Protein AF-0000000087715929 (afdb_homodimer)

Secondary structure (DSSP, 8-state):
-EEEEEEETTEEEEEEEE-TT-BHHHHHHHHHHT--SSSGGGGS--SSGGGEEEEETTEEPPTTSBGGGGTTTTT-PPTT-EEEEEEEE--TTHHHHHTTTTTTGGGTTTT------/-EEEEEEETTEEEEEEEE-TT-BHHHHHHHHHHT--SSSGGGGS--SSGGGEEEEETTEEPPTTSBGGGGTTTTT-PPTT-EEEEEEEE--TTHHHHHTTTTTTGGGG-S-------

Sequence (234 aa):
MIQLRLRHPNGDIGPFEVVESLTISQVKEVTFSQWPTEGPLSKENPTSASELRILCAGKFLENGKQLKDYRKEMGDPDAGAVVTMHVLVRPAAAGKAAAKDADDAAKQKSGCGCVICMIQLRLRHPNGDIGPFEVVESLTISQVKEVTFSQWPTEGPLSKENPTSASELRILCAGKFLENGKQLKDYRKEMGDPDAGAVVTMHVLVRPAAAGKAAAKDADDAAKQKSGCGCVIC

Organism: NCBI:txid307507

Solvent-accessible surface area (backbone atoms only — not comparable to full-atom values): 13774 Å² total; per-residue (Å²): 85,33,25,43,27,34,41,34,100,62,46,72,44,73,65,43,81,41,56,48,80,39,29,42,48,52,49,32,44,53,50,53,75,63,52,57,84,59,68,70,48,36,76,66,66,63,92,45,38,84,21,52,45,45,31,44,82,89,37,77,65,55,51,89,42,34,48,58,78,40,31,72,60,61,65,61,67,54,78,67,35,78,41,76,30,39,42,45,77,42,64,73,74,51,58,66,60,64,62,62,65,67,72,67,62,71,71,69,66,68,82,80,79,77,80,84,126,83,32,24,42,26,34,42,34,101,64,47,72,44,73,65,45,83,42,56,48,80,39,28,42,48,53,50,31,43,52,49,53,77,62,52,57,83,60,67,68,48,36,77,66,64,65,92,47,38,84,22,52,44,45,31,45,82,89,35,76,65,56,51,89,41,34,47,57,79,40,30,71,61,59,64,60,67,55,77,66,34,77,41,76,31,39,43,45,77,43,63,74,75,53,61,67,61,65,64,63,64,65,72,69,61,68,72,68,72,70,76,86,74,79,75,83,125

pLDDT: mean 82.59, std 25.03, range [26.14, 98.38]

Foldseek 3Di:
DEFEWEDEPFGIFDRDDDDQQDFPLVVLQVSLVRQDCDGPSVVVHAPHSVQKWKAFLRDTGDRGDTNNVCCVSQVVDDPHYYGYIYMDGHPPVVVVVPVVPPPPPPPPPPDPDPPDD/DEFEWEDEPFGIFDRDDDDQQDFPLVVLQVSLVRQDCDGPSVVVHAPDSVQKWKAFLRDTGDRGDTNNVCCVSQVVDDPHYYGYIYMDGHPPVVVVVPPVPPPPPPPPPPDPDPPDD

Radius of gyration: 25.19 Å; Cα contacts (8 Å, |Δi|>4): 339; chains: 2; bounding box: 46×109×64 Å

InterPro domains:
  IPR000626 Ubiquitin-like domain [PS50053] (2-70)
  IPR029071 Ubiquitin-like domain superfamily [SSF54236] (2-92)
  IPR039540 UBL3-like, ubiquitin domain [PF13881] (1-115)
  IPR040015 UBL3-like [PTHR13169] (2-116)

Structure (mmCIF, N/CA/C/O backbone):
data_AF-0000000087715929-model_v1
#
loop_
_entity.id
_entity.type
_entity.pdbx_description
1 polym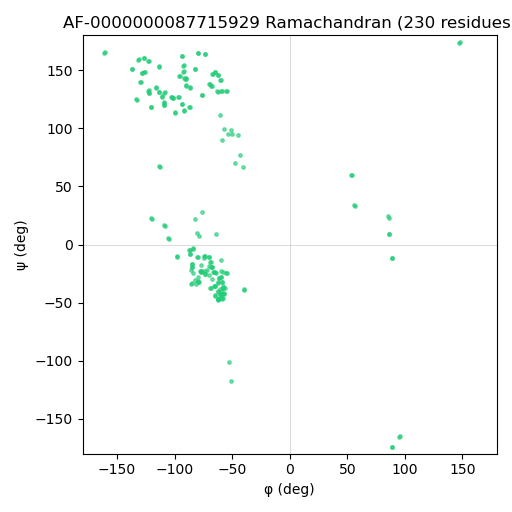er 'Ubiquitin-like domain-containing protein'
#
loop_
_atom_site.group_PDB
_atom_site.id
_atom_site.type_symbol
_atom_site.label_atom_id
_atom_site.label_alt_id
_atom_site.label_comp_id
_atom_site.label_asym_id
_atom_site.label_entity_id
_atom_site.label_seq_id
_atom_site.pdbx_PDB_ins_code
_atom_site.Cartn_x
_atom_site.Cartn_y
_atom_site.Cartn_z
_atom_site.occupancy
_atom_site.B_iso_or_equiv
_atom_site.auth_seq_id
_atom_site.auth_comp_id
_atom_site.auth_asym_id
_atom_site.auth_atom_id
_atom_site.pdbx_PDB_model_num
ATOM 1 N N . MET A 1 1 ? -7.18 -3.936 7.59 1 89.5 1 MET A N 1
ATOM 2 C CA . MET A 1 1 ? -5.879 -4.238 7 1 89.5 1 MET A CA 1
ATOM 3 C C . MET A 1 1 ? -5.559 -5.723 7.129 1 89.5 1 MET A C 1
ATOM 5 O O . MET A 1 1 ? -5.977 -6.375 8.086 1 89.5 1 MET A O 1
ATOM 9 N N . ILE A 1 2 ? -4.984 -6.344 6.148 1 94.5 2 ILE A N 1
ATOM 10 C CA . ILE A 1 2 ? -4.582 -7.742 6.195 1 94.5 2 ILE A CA 1
ATOM 11 C C . ILE A 1 2 ? -3.109 -7.871 5.816 1 94.5 2 ILE A C 1
ATOM 13 O O . ILE A 1 2 ? -2.492 -6.906 5.367 1 94.5 2 ILE A O 1
ATOM 17 N N . GLN A 1 3 ? -2.564 -9.023 6.227 1 96.06 3 GLN A N 1
ATOM 18 C CA . GLN A 1 3 ? -1.209 -9.367 5.805 1 96.06 3 GLN A CA 1
ATOM 19 C C . GLN A 1 3 ? -1.226 -10.289 4.594 1 96.06 3 GLN A C 1
ATOM 21 O O . GLN A 1 3 ? -1.921 -11.312 4.594 1 96.06 3 GLN A O 1
ATOM 26 N N . LEU A 1 4 ? -0.502 -9.867 3.594 1 97.38 4 LEU A N 1
ATOM 27 C CA . LEU A 1 4 ? -0.487 -10.641 2.357 1 97.38 4 LEU A CA 1
ATOM 28 C C . LEU A 1 4 ? 0.859 -11.336 2.166 1 97.38 4 LEU A C 1
ATOM 30 O O . LEU A 1 4 ? 1.904 -10.68 2.178 1 97.38 4 LEU A O 1
ATOM 34 N N . ARG A 1 5 ? 0.815 -12.633 2.092 1 98.19 5 ARG A N 1
ATOM 35 C CA . ARG A 1 5 ? 1.979 -13.438 1.745 1 98.19 5 ARG A CA 1
ATOM 36 C C . ARG A 1 5 ? 1.836 -14.031 0.349 1 98.19 5 ARG A C 1
ATOM 38 O O . ARG A 1 5 ? 0.783 -14.578 0.005 1 98.19 5 ARG A O 1
ATOM 45 N N . LEU A 1 6 ? 2.842 -13.891 -0.463 1 98.38 6 LEU A N 1
ATOM 46 C CA . LEU A 1 6 ? 2.814 -14.414 -1.823 1 98.38 6 LEU A CA 1
ATOM 47 C C . LEU A 1 6 ? 3.748 -15.617 -1.962 1 98.38 6 LEU A C 1
ATOM 49 O O . LEU A 1 6 ? 4.949 -15.508 -1.7 1 98.38 6 LEU A O 1
ATOM 53 N N . ARG A 1 7 ? 3.154 -16.688 -2.367 1 97.81 7 ARG A N 1
ATOM 54 C CA . ARG A 1 7 ? 3.914 -17.922 -2.557 1 97.81 7 ARG A CA 1
ATOM 55 C C . ARG A 1 7 ? 4.375 -18.062 -4.004 1 97.81 7 ARG A C 1
ATOM 57 O O . ARG A 1 7 ? 3.561 -18.016 -4.926 1 97.81 7 ARG A O 1
ATOM 64 N N . HIS A 1 8 ? 5.637 -18.156 -4.223 1 97.19 8 HIS A N 1
ATOM 65 C CA . HIS A 1 8 ? 6.305 -18.453 -5.484 1 97.19 8 HIS A CA 1
ATOM 66 C C . HIS A 1 8 ? 7.008 -19.797 -5.43 1 97.19 8 HIS A C 1
ATOM 68 O O . HIS A 1 8 ? 7.391 -20.266 -4.355 1 97.19 8 HIS A O 1
ATOM 74 N N . PRO A 1 9 ? 7.211 -20.5 -6.625 1 95.25 9 PRO A N 1
ATOM 75 C CA . PRO A 1 9 ? 7.879 -21.812 -6.621 1 95.25 9 PRO A CA 1
ATOM 76 C C . PRO A 1 9 ? 9.25 -21.766 -5.949 1 95.25 9 PRO A C 1
ATOM 78 O O . PRO A 1 9 ? 9.703 -22.766 -5.395 1 95.25 9 PRO A O 1
ATOM 81 N N . ASN A 1 10 ? 9.898 -20.594 -5.91 1 95.81 10 ASN A N 1
ATOM 82 C CA . ASN A 1 10 ? 11.258 -20.5 -5.391 1 95.81 10 ASN A CA 1
ATOM 83 C C . ASN A 1 10 ? 11.289 -19.859 -4 1 95.81 10 ASN A C 1
ATOM 85 O O . ASN A 1 10 ? 12.352 -19.484 -3.504 1 95.81 10 ASN A O 1
ATOM 89 N N . GLY A 1 11 ? 10.148 -19.578 -3.408 1 95.31 11 GLY A N 1
ATOM 90 C CA . GLY A 1 11 ? 10.102 -19 -2.07 1 95.31 11 GLY A CA 1
ATOM 91 C C . GLY A 1 11 ? 8.914 -18.078 -1.859 1 95.31 11 GLY A C 1
ATOM 92 O O . GLY A 1 11 ? 8.188 -17.766 -2.803 1 95.31 11 GLY A O 1
ATOM 93 N N . ASP A 1 12 ? 8.797 -17.656 -0.624 1 96.31 12 ASP A N 1
ATOM 94 C CA . ASP A 1 12 ? 7.699 -16.766 -0.257 1 96.31 12 ASP A CA 1
ATOM 95 C C . ASP A 1 12 ? 8.148 -15.305 -0.281 1 96.31 12 ASP A C 1
ATOM 97 O O . ASP A 1 12 ? 9.312 -15 0.006 1 96.31 12 ASP A O 1
ATOM 101 N N . ILE A 1 13 ? 7.254 -14.469 -0.66 1 96.19 13 ILE A N 1
ATOM 102 C CA . ILE A 1 13 ? 7.426 -13.016 -0.574 1 96.19 13 ILE A CA 1
ATOM 103 C C . ILE A 1 13 ? 6.48 -12.445 0.48 1 96.19 13 ILE A C 1
ATOM 105 O O . ILE A 1 13 ? 5.273 -12.695 0.441 1 96.19 13 ILE A O 1
ATOM 109 N N . GLY A 1 14 ? 7 -11.695 1.387 1 93.44 14 GLY A N 1
ATOM 110 C CA . GLY A 1 14 ? 6.176 -11.164 2.461 1 93.44 14 GLY A CA 1
ATOM 111 C C . GLY A 1 14 ? 6.215 -12.008 3.719 1 93.44 14 GLY A C 1
ATOM 112 O O . GLY A 1 14 ? 7.121 -12.828 3.896 1 93.44 14 GLY A O 1
ATOM 113 N N . PRO A 1 15 ? 5.281 -11.711 4.535 1 95.88 15 PRO A N 1
ATOM 114 C CA . PRO A 1 15 ? 4.02 -10.992 4.344 1 95.88 15 PRO A CA 1
ATOM 115 C C . PRO A 1 15 ? 4.195 -9.477 4.375 1 95.88 15 PRO A C 1
ATOM 117 O O . PRO A 1 15 ? 5.176 -8.969 4.93 1 95.88 15 PRO A O 1
ATOM 120 N N . PHE A 1 16 ? 3.387 -8.688 3.705 1 91.94 16 PHE A N 1
ATOM 121 C CA . PHE A 1 16 ? 3.324 -7.238 3.832 1 91.94 16 PHE A CA 1
ATOM 122 C C . PHE A 1 16 ? 1.902 -6.781 4.133 1 91.94 16 PHE A C 1
ATOM 124 O O . PHE A 1 16 ? 0.938 -7.465 3.783 1 91.94 16 PHE A O 1
ATOM 131 N N . GLU A 1 17 ? 1.812 -5.707 4.871 1 91.19 17 GLU A N 1
ATOM 132 C CA . GLU A 1 17 ? 0.53 -5.141 5.281 1 91.19 17 GLU A CA 1
ATOM 133 C C . GLU A 1 17 ? -0.136 -4.391 4.129 1 91.19 17 GLU A C 1
ATOM 135 O O . GLU A 1 17 ? 0.496 -3.561 3.477 1 91.19 17 GLU A O 1
ATOM 140 N N . VAL A 1 18 ? -1.4 -4.762 3.916 1 94.31 18 VAL A 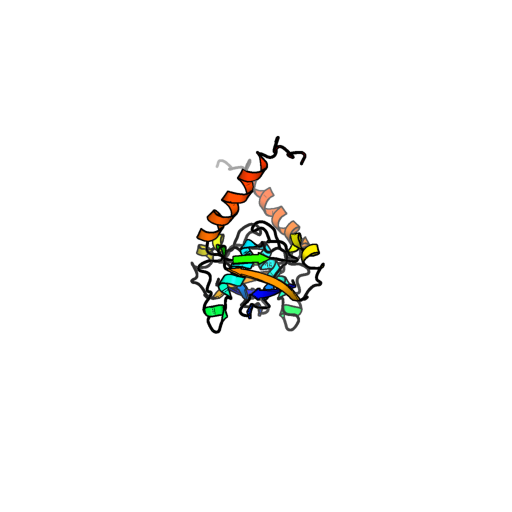N 1
ATOM 141 C CA . VAL A 1 18 ? -2.127 -4.109 2.832 1 94.31 18 VAL A CA 1
ATOM 142 C C . VAL A 1 18 ? -3.541 -3.762 3.293 1 94.31 18 VAL A C 1
ATOM 144 O O . VAL A 1 18 ? -4.07 -4.387 4.215 1 94.31 18 VAL A O 1
ATOM 147 N N . VAL A 1 19 ? -4.043 -2.68 2.68 1 94.5 19 VAL A N 1
ATOM 148 C CA . VAL A 1 19 ? -5.441 -2.342 2.902 1 94.5 19 VAL A CA 1
ATOM 149 C C . VAL A 1 19 ? -6.309 -2.988 1.823 1 94.5 19 VAL A C 1
ATOM 151 O O . VAL A 1 19 ? -5.871 -3.152 0.683 1 94.5 19 VAL A O 1
ATOM 154 N N . GLU A 1 20 ? -7.516 -3.338 2.119 1 96.06 20 GLU A N 1
ATOM 155 C CA . GLU A 1 20 ? -8.367 -4.133 1.241 1 96.06 20 GLU A CA 1
ATOM 156 C C . GLU A 1 20 ? -8.883 -3.301 0.068 1 96.06 20 GLU A C 1
ATOM 158 O O . GLU A 1 20 ? -9.414 -3.846 -0.898 1 96.06 20 GLU A O 1
ATOM 163 N N . SER A 1 21 ? -8.664 -1.951 0.128 1 96.5 21 SER A N 1
ATOM 164 C CA . SER A 1 21 ? -9.086 -1.085 -0.968 1 96.5 21 SER A CA 1
ATOM 165 C C . SER A 1 21 ? -8.047 -1.054 -2.082 1 96.5 21 SER A C 1
ATOM 167 O O . SER A 1 21 ? -8.289 -0.475 -3.145 1 96.5 21 SER A O 1
ATOM 169 N N . LEU A 1 22 ? -6.926 -1.721 -1.916 1 96.94 22 LEU A N 1
ATOM 170 C CA . LEU A 1 22 ? -5.922 -1.78 -2.973 1 96.94 22 LEU A CA 1
ATOM 171 C C . LEU A 1 22 ? -6.43 -2.6 -4.156 1 96.94 22 LEU A C 1
ATOM 173 O O . LEU A 1 22 ? -7.051 -3.646 -3.971 1 96.94 22 LEU A O 1
ATOM 177 N N . THR A 1 23 ? -6.184 -2.082 -5.316 1 97.31 23 THR A N 1
ATOM 178 C CA . THR A 1 23 ? -6.422 -2.895 -6.504 1 97.31 23 THR A CA 1
ATOM 179 C C . THR A 1 23 ? -5.348 -3.967 -6.652 1 97.31 23 THR A C 1
ATOM 181 O O . THR A 1 23 ? -4.285 -3.875 -6.031 1 97.31 23 THR A O 1
ATOM 184 N N . ILE A 1 24 ? -5.629 -4.949 -7.488 1 98.12 24 ILE A N 1
ATOM 185 C CA . ILE A 1 24 ? -4.66 -6.004 -7.77 1 98.12 24 ILE A CA 1
ATOM 186 C C . ILE A 1 24 ? -3.445 -5.41 -8.477 1 98.12 24 ILE A C 1
ATOM 188 O O . ILE A 1 24 ? -2.311 -5.836 -8.242 1 98.12 24 ILE A O 1
ATOM 192 N N . SER A 1 25 ? -3.693 -4.43 -9.32 1 97.69 25 SER A N 1
ATOM 193 C CA . SER A 1 25 ? -2.582 -3.738 -9.969 1 97.69 25 SER A CA 1
ATOM 194 C C . SER A 1 25 ? -1.652 -3.104 -8.938 1 97.69 25 SER A C 1
ATOM 196 O O . SER A 1 25 ? -0.429 -3.18 -9.07 1 97.69 25 SER A O 1
ATOM 198 N N . GLN A 1 26 ? -2.215 -2.504 -7.941 1 96.88 26 GLN A N 1
ATOM 199 C CA . GLN A 1 26 ? -1.418 -1.882 -6.891 1 96.88 26 GLN A CA 1
ATOM 200 C C . GLN A 1 26 ? -0.699 -2.934 -6.051 1 96.88 26 GLN A C 1
ATOM 202 O O . GLN A 1 26 ? 0.443 -2.729 -5.633 1 96.88 26 GLN A O 1
ATOM 207 N N . VAL A 1 27 ? -1.332 -4.055 -5.793 1 97.56 27 VAL A N 1
ATOM 208 C CA . VAL A 1 27 ? -0.698 -5.156 -5.082 1 97.56 27 VAL A CA 1
ATOM 209 C C . VAL A 1 27 ? 0.524 -5.641 -5.859 1 97.56 27 VAL A C 1
ATOM 211 O O . VAL A 1 27 ? 1.581 -5.887 -5.273 1 97.56 27 VAL A O 1
ATOM 214 N N . LYS A 1 28 ? 0.38 -5.754 -7.168 1 97.62 28 LYS A N 1
ATOM 215 C CA . LYS A 1 28 ? 1.498 -6.145 -8.023 1 97.62 28 LYS A CA 1
ATOM 216 C C . LYS A 1 28 ? 2.652 -5.156 -7.902 1 97.62 28 LYS A C 1
ATOM 218 O O . LYS A 1 28 ? 3.818 -5.555 -7.883 1 97.62 28 LYS A O 1
ATOM 223 N N . GLU A 1 29 ? 2.322 -3.871 -7.82 1 96.62 29 GLU A N 1
ATOM 224 C CA . GLU A 1 29 ? 3.352 -2.846 -7.691 1 96.62 29 GLU A CA 1
ATOM 225 C C . GLU A 1 29 ? 4.105 -2.986 -6.371 1 96.62 29 GLU A C 1
ATOM 227 O O . GLU A 1 29 ? 5.336 -2.9 -6.344 1 96.62 29 GLU A O 1
ATOM 232 N N . VAL A 1 30 ? 3.348 -3.219 -5.293 1 95.12 30 VAL A N 1
ATOM 233 C CA . VAL A 1 30 ? 3.963 -3.414 -3.986 1 95.12 30 VAL A CA 1
ATOM 234 C C . VAL A 1 30 ? 4.855 -4.652 -4.012 1 95.12 30 VAL A C 1
ATOM 236 O O . VAL A 1 30 ? 5.996 -4.613 -3.547 1 95.12 30 VAL A O 1
ATOM 239 N N . THR A 1 31 ? 4.363 -5.688 -4.535 1 96.94 31 THR A N 1
ATOM 240 C CA . THR A 1 31 ? 5.098 -6.945 -4.629 1 96.94 31 THR A CA 1
ATOM 241 C C . THR A 1 31 ? 6.391 -6.754 -5.414 1 96.94 31 THR A C 1
ATOM 243 O O . THR A 1 31 ? 7.457 -7.199 -4.98 1 96.94 31 THR A O 1
ATOM 246 N N . PHE A 1 32 ? 6.23 -6.07 -6.559 1 96 32 PHE A N 1
ATOM 247 C CA . PHE A 1 32 ? 7.383 -5.816 -7.41 1 96 32 PHE A CA 1
ATOM 248 C C . PHE A 1 32 ? 8.445 -5.016 -6.664 1 96 32 PHE A C 1
ATOM 250 O O . PHE A 1 32 ? 9.633 -5.32 -6.746 1 96 32 PHE A O 1
ATOM 257 N N . SER A 1 33 ? 8.016 -3.986 -5.988 1 93.12 33 SER A N 1
ATOM 258 C CA . SER A 1 33 ? 8.93 -3.104 -5.281 1 93.12 33 SER A CA 1
ATOM 259 C C . SER A 1 33 ? 9.625 -3.83 -4.133 1 93.12 33 SER A C 1
ATOM 261 O O . SER A 1 33 ? 10.711 -3.434 -3.705 1 93.12 33 SER A O 1
ATOM 263 N N . GLN A 1 34 ? 8.992 -4.934 -3.615 1 92.25 34 GLN A N 1
ATOM 264 C CA . GLN A 1 34 ? 9.523 -5.641 -2.459 1 92.25 34 GLN A CA 1
ATOM 265 C C . GLN A 1 34 ? 10.094 -6.996 -2.859 1 92.25 34 GLN A C 1
ATOM 267 O O . GLN A 1 34 ? 10.32 -7.859 -2.006 1 92.25 34 GLN A O 1
ATOM 272 N N . TRP A 1 35 ? 10.32 -7.18 -4.105 1 95.19 35 TRP A N 1
ATOM 273 C CA . TRP A 1 35 ? 10.906 -8.422 -4.602 1 95.19 35 TRP A CA 1
ATOM 274 C C . TRP A 1 35 ? 12.305 -8.633 -4.043 1 95.19 35 TRP A C 1
ATOM 276 O O . TRP A 1 35 ? 13.133 -7.711 -4.059 1 95.19 35 TRP A O 1
ATOM 286 N N . PRO A 1 36 ? 12.594 -9.805 -3.529 1 94.25 36 PRO A N 1
ATOM 287 C CA . PRO A 1 36 ? 13.906 -10.031 -2.916 1 94.25 36 PRO A CA 1
ATOM 288 C C . PRO A 1 36 ? 15.055 -9.82 -3.895 1 94.25 36 PRO A C 1
ATOM 290 O O . PRO A 1 36 ? 14.953 -10.188 -5.066 1 94.25 36 PRO A O 1
ATOM 293 N N . THR A 1 37 ? 16.125 -9.258 -3.461 1 92.62 37 THR A N 1
ATOM 294 C CA . THR A 1 37 ? 17.281 -8.953 -4.293 1 92.62 37 THR A CA 1
ATOM 295 C C . THR A 1 37 ? 18.344 -10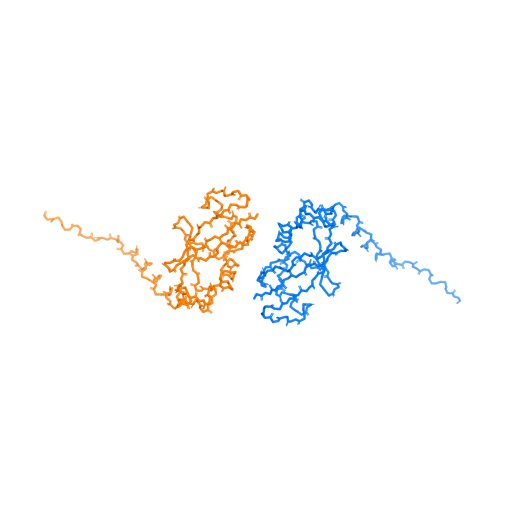.031 -4.145 1 92.62 37 THR A C 1
ATOM 297 O O . THR A 1 37 ? 19.344 -10.039 -4.875 1 92.62 37 THR A O 1
ATOM 300 N N . GLU A 1 38 ? 18.125 -10.891 -3.191 1 93.44 38 GLU A N 1
ATOM 301 C CA . GLU A 1 38 ? 19.047 -11.992 -2.947 1 93.44 38 GLU A CA 1
ATOM 302 C C . GLU A 1 38 ? 18.297 -13.32 -2.812 1 93.44 38 GLU A C 1
ATOM 304 O O . GLU A 1 38 ? 17.078 -13.336 -2.629 1 93.44 38 GLU A O 1
ATOM 309 N N . GLY A 1 39 ? 19.031 -14.406 -3.021 1 92.75 39 GLY A N 1
ATOM 310 C CA . GLY A 1 39 ? 18.422 -15.719 -2.859 1 92.75 39 GLY A CA 1
ATOM 311 C C . GLY A 1 39 ? 17.781 -16.234 -4.129 1 92.75 39 GLY A C 1
ATOM 312 O O . GLY A 1 39 ? 18 -15.695 -5.211 1 92.75 39 GLY A O 1
ATOM 313 N N . PRO A 1 40 ? 17.094 -17.375 -4.047 1 93.31 40 PRO A N 1
ATOM 314 C CA . PRO A 1 40 ? 16.531 -18.047 -5.219 1 93.31 40 PRO A CA 1
ATOM 315 C C . PRO A 1 40 ? 15.555 -17.172 -5.992 1 93.31 40 PRO A C 1
ATOM 317 O O . PRO A 1 40 ? 15.5 -17.234 -7.223 1 93.31 40 PRO A O 1
ATOM 320 N N . LEU A 1 41 ? 14.844 -16.312 -5.336 1 94 41 LEU A N 1
ATOM 321 C CA . LEU A 1 41 ? 13.844 -15.469 -5.98 1 94 41 LEU A CA 1
ATOM 322 C C . LEU A 1 41 ? 14.516 -14.367 -6.789 1 94 41 LEU A C 1
ATOM 324 O O . LEU A 1 41 ? 13.938 -13.859 -7.758 1 94 41 LEU A O 1
ATOM 328 N N . SER A 1 42 ? 15.719 -14.016 -6.398 1 92.88 42 SER A N 1
ATOM 329 C CA . SER A 1 42 ? 16.453 -12.938 -7.055 1 92.88 42 SER A CA 1
ATOM 330 C C . SER A 1 42 ? 16.859 -13.328 -8.469 1 92.88 42 SER A C 1
ATOM 332 O O . SER A 1 42 ? 17.219 -12.469 -9.281 1 92.88 42 SER A O 1
ATOM 334 N N . LYS A 1 43 ? 16.797 -14.594 -8.797 1 90.69 43 LYS A N 1
ATOM 335 C CA . LYS A 1 43 ? 17.172 -15.078 -10.117 1 90.69 43 LYS A CA 1
ATOM 336 C C . LYS A 1 43 ? 16.016 -14.977 -11.102 1 90.69 43 LYS A C 1
ATOM 338 O O . LYS A 1 43 ? 16.203 -15.055 -12.312 1 90.69 43 LYS A O 1
ATOM 343 N N . GLU A 1 44 ? 14.828 -14.875 -10.555 1 91.25 44 GLU A N 1
ATOM 344 C CA . GLU A 1 44 ? 13.617 -14.727 -11.352 1 91.25 44 GLU A CA 1
ATOM 345 C C . GLU A 1 44 ? 12.992 -13.352 -11.156 1 91.25 44 GLU A C 1
ATOM 347 O O . GLU A 1 44 ? 11.828 -13.25 -10.742 1 91.25 44 GLU A O 1
ATOM 352 N N . ASN A 1 45 ? 13.68 -12.383 -11.609 1 91.75 45 ASN A N 1
ATOM 353 C CA . ASN A 1 45 ? 13.234 -11.016 -11.375 1 91.75 45 ASN A CA 1
ATOM 354 C C . ASN A 1 45 ? 12.266 -10.547 -12.461 1 91.75 45 ASN A C 1
ATOM 356 O O . ASN A 1 45 ? 12.617 -10.5 -13.641 1 91.75 45 ASN A O 1
ATOM 360 N N . PRO A 1 46 ? 11.078 -10.234 -12.039 1 95.12 46 PRO A N 1
ATOM 361 C CA . PRO A 1 46 ? 10.227 -9.57 -13.023 1 95.12 46 PRO A CA 1
ATOM 362 C C . PRO A 1 46 ? 10.789 -8.234 -13.484 1 95.12 46 PRO A C 1
ATOM 364 O O . PRO A 1 46 ? 11.492 -7.555 -12.727 1 95.12 46 PRO A O 1
ATOM 367 N N . THR A 1 47 ? 10.578 -7.895 -14.719 1 93.56 47 THR A N 1
ATOM 368 C CA . THR A 1 47 ? 11.07 -6.625 -15.25 1 93.56 47 THR A CA 1
ATOM 369 C C . THR A 1 47 ? 10.086 -5.5 -14.945 1 93.56 47 THR A C 1
ATOM 371 O O . THR A 1 47 ? 10.43 -4.32 -15.047 1 93.56 47 THR A O 1
ATOM 374 N N . SER A 1 48 ? 8.883 -5.855 -14.602 1 95.25 48 SER A N 1
ATOM 375 C CA . SER A 1 48 ? 7.844 -4.906 -14.227 1 95.25 48 SER A CA 1
ATOM 376 C C . SER A 1 48 ? 6.727 -5.59 -13.445 1 95.25 48 SER A C 1
ATOM 378 O O . SER A 1 48 ? 6.613 -6.816 -13.461 1 95.25 48 SER A O 1
ATOM 380 N N . ALA A 1 49 ? 5.914 -4.824 -12.812 1 96.12 49 ALA A N 1
ATOM 381 C CA . ALA A 1 49 ? 4.77 -5.344 -12.07 1 96.12 49 ALA A CA 1
ATOM 382 C C . ALA A 1 49 ? 3.803 -6.082 -12.992 1 96.12 49 ALA A C 1
ATOM 384 O O . ALA A 1 49 ? 3.086 -6.984 -12.555 1 96.12 49 ALA A O 1
ATOM 385 N N . SER A 1 50 ? 3.764 -5.66 -14.281 1 95.44 50 SER A N 1
ATOM 386 C CA . SER A 1 50 ? 2.812 -6.227 -15.227 1 95.44 50 SER A CA 1
ATOM 387 C C . SER A 1 50 ? 3.125 -7.688 -15.523 1 95.44 50 SER A C 1
ATOM 389 O O . SER A 1 50 ? 2.27 -8.422 -16.016 1 95.44 50 SER A O 1
ATOM 391 N N . GLU A 1 51 ? 4.34 -8.102 -15.25 1 96.81 51 GLU A N 1
ATOM 392 C CA . GLU A 1 51 ? 4.738 -9.484 -15.5 1 96.81 51 GLU A CA 1
ATOM 393 C C . GLU A 1 51 ? 4.25 -10.406 -14.383 1 96.81 51 GLU A C 1
ATOM 395 O O . GLU A 1 51 ? 4.297 -11.633 -14.523 1 96.81 51 GLU A O 1
ATOM 400 N N . LEU A 1 52 ? 3.773 -9.844 -13.312 1 97.5 52 LEU A N 1
ATOM 401 C CA . LEU A 1 52 ? 3.307 -10.633 -12.172 1 97.5 52 LEU A CA 1
ATOM 402 C C . LEU A 1 52 ? 1.849 -11.039 -12.359 1 97.5 52 LEU A C 1
ATOM 404 O O . LEU A 1 52 ? 1.026 -10.242 -12.805 1 97.5 52 LEU A O 1
ATOM 408 N N . ARG A 1 53 ? 1.583 -12.328 -12.055 1 97.75 53 ARG A N 1
ATOM 409 C CA . ARG A 1 53 ? 0.224 -12.859 -11.992 1 97.75 53 ARG A CA 1
ATOM 410 C C . ARG A 1 53 ? -0.064 -13.461 -10.617 1 97.75 53 ARG A C 1
ATOM 412 O O . ARG A 1 53 ? 0.742 -14.234 -10.094 1 97.75 53 ARG A O 1
ATOM 419 N N . ILE A 1 54 ? -1.18 -13.023 -10.109 1 98.19 54 ILE A N 1
ATOM 420 C CA . ILE A 1 54 ? -1.511 -13.477 -8.766 1 98.19 54 ILE A CA 1
ATOM 421 C C . ILE A 1 54 ? -2.754 -14.359 -8.805 1 98.19 54 ILE A C 1
ATOM 423 O O . ILE A 1 54 ? -3.75 -14.016 -9.445 1 98.19 54 ILE A O 1
ATOM 427 N N . LEU A 1 55 ? -2.637 -15.445 -8.172 1 98.31 55 LEU A N 1
ATOM 428 C CA . LEU A 1 55 ? -3.734 -16.406 -8.078 1 98.31 55 LEU A CA 1
ATOM 429 C C . LEU A 1 55 ? -4.203 -16.562 -6.633 1 98.31 55 LEU A C 1
ATOM 431 O O . LEU A 1 55 ? -3.381 -16.625 -5.715 1 98.31 55 LEU A O 1
ATOM 435 N N . CYS A 1 56 ? -5.457 -16.578 -6.426 1 98.12 56 CYS A N 1
ATOM 436 C CA . CYS A 1 56 ? -6.07 -16.859 -5.133 1 98.12 56 CYS A CA 1
ATOM 437 C C . CYS A 1 56 ? -7.211 -17.859 -5.277 1 98.12 56 CYS A C 1
ATOM 439 O O . CYS A 1 56 ? -8.117 -17.656 -6.094 1 98.12 56 CYS A O 1
ATOM 441 N N . ALA A 1 57 ? -7.125 -18.938 -4.523 1 97.31 57 ALA A N 1
ATOM 442 C CA . ALA A 1 57 ? -8.141 -19.984 -4.551 1 97.31 57 ALA A CA 1
ATOM 443 C C . ALA A 1 57 ? -8.344 -20.516 -5.969 1 97.31 57 ALA A C 1
ATOM 445 O O . ALA A 1 57 ? -9.469 -20.75 -6.398 1 97.31 57 ALA A O 1
ATOM 446 N N . GLY A 1 58 ? -7.258 -20.531 -6.668 1 96.44 58 GLY A N 1
ATOM 447 C CA . GLY A 1 58 ? -7.27 -21.156 -7.977 1 96.44 58 GLY A CA 1
ATOM 448 C C . GLY A 1 58 ? -7.723 -20.219 -9.086 1 96.44 58 GLY A C 1
ATOM 449 O O . GLY A 1 58 ? -7.953 -20.656 -10.211 1 96.44 58 GLY A O 1
ATOM 450 N N . LYS A 1 59 ? -7.871 -18.953 -8.805 1 96.94 59 LYS A N 1
ATOM 451 C CA . LYS A 1 59 ? -8.336 -17.953 -9.758 1 96.94 59 LYS A CA 1
ATOM 452 C C . LYS A 1 59 ? -7.312 -16.828 -9.922 1 96.94 59 LYS A C 1
ATOM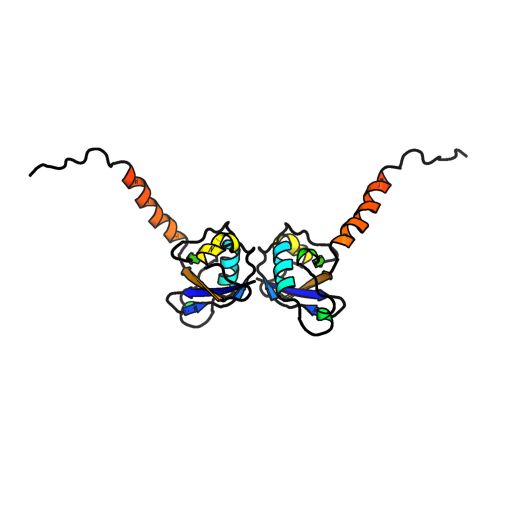 454 O O . LYS A 1 59 ? -6.805 -16.297 -8.93 1 96.94 59 LYS A O 1
ATOM 459 N N . PHE A 1 60 ? -7.043 -16.5 -11.219 1 97.69 60 PHE A N 1
ATOM 460 C CA . PHE A 1 60 ? -6.219 -15.328 -11.445 1 97.69 60 PHE A CA 1
ATOM 461 C C . PHE A 1 60 ? -6.984 -14.055 -11.086 1 97.69 60 PHE A C 1
ATOM 463 O O . PHE A 1 60 ? -8.148 -13.906 -11.453 1 97.69 60 PHE A O 1
ATOM 470 N N . LEU A 1 61 ? -6.297 -13.195 -10.461 1 98.25 61 LEU A N 1
ATOM 471 C CA . LEU A 1 61 ? -6.938 -11.953 -10.023 1 98.25 61 LEU A CA 1
ATOM 472 C C . LEU A 1 61 ? -6.824 -10.875 -11.094 1 98.25 61 LEU A C 1
ATOM 474 O O . LEU A 1 61 ? -5.824 -10.812 -11.812 1 98.25 61 LEU A O 1
ATOM 478 N N . GLU A 1 62 ? -7.887 -10.062 -11.234 1 98.06 62 GLU A N 1
ATOM 479 C CA . GLU A 1 62 ? -7.965 -9.031 -12.266 1 98.06 62 GLU A CA 1
ATOM 480 C C . GLU A 1 62 ? -7.398 -7.707 -11.773 1 98.06 62 GLU A C 1
ATOM 482 O O . GLU A 1 62 ? -7.762 -7.234 -10.695 1 98.06 62 GLU A O 1
ATOM 487 N N . ASN A 1 63 ? -6.648 -7.062 -12.57 1 97.38 63 ASN A N 1
ATOM 488 C CA . ASN A 1 63 ? -5.91 -5.855 -12.219 1 97.38 63 ASN A CA 1
ATOM 489 C C . ASN A 1 63 ? -6.836 -4.766 -11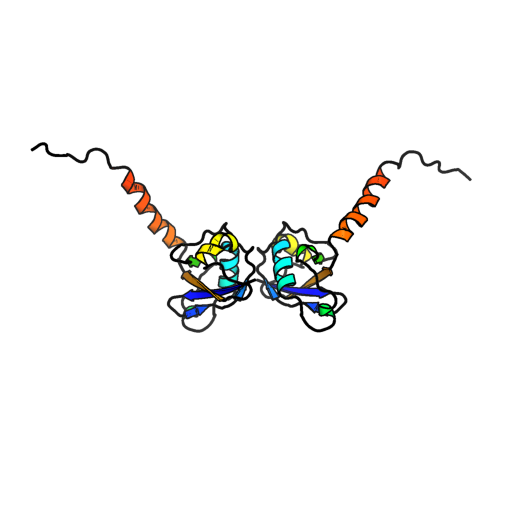.688 1 97.38 63 ASN A C 1
ATOM 491 O O . ASN A 1 63 ? -6.477 -4.039 -10.758 1 97.38 63 ASN A O 1
ATOM 495 N N . GLY A 1 64 ? -8 -4.633 -12.211 1 97.19 64 GLY A N 1
ATOM 496 C CA . GLY A 1 64 ? -8.883 -3.514 -11.93 1 97.19 64 GLY A CA 1
ATOM 497 C C . GLY A 1 64 ? -9.742 -3.727 -10.695 1 97.19 64 GLY A C 1
ATOM 498 O O . GLY A 1 64 ? -10.414 -2.805 -10.234 1 97.19 64 GLY A O 1
ATOM 499 N N . LYS A 1 65 ? -9.711 -4.91 -10.141 1 98.12 65 LYS A N 1
ATOM 500 C CA . LYS A 1 65 ? -10.5 -5.23 -8.953 1 98.12 65 LYS A CA 1
ATOM 501 C C . LYS A 1 65 ? -9.695 -5 -7.676 1 98.12 65 LYS A C 1
ATOM 503 O O . LYS A 1 65 ? -8.461 -5.008 -7.707 1 98.12 65 LYS A O 1
ATOM 508 N N . GLN A 1 66 ? -10.383 -4.73 -6.629 1 98.19 66 GLN A N 1
ATOM 509 C CA . GLN A 1 66 ? -9.742 -4.516 -5.332 1 98.19 66 GLN A CA 1
ATOM 510 C C . GLN A 1 66 ? -9.688 -5.809 -4.523 1 98.19 66 GLN A C 1
ATOM 512 O O . GLN A 1 66 ? -10.414 -6.762 -4.812 1 98.19 66 GLN A O 1
ATOM 517 N N . LEU A 1 67 ? -8.836 -5.848 -3.518 1 97.62 67 LEU A N 1
ATOM 518 C CA . LEU A 1 67 ? -8.703 -7.012 -2.648 1 97.62 67 LEU A CA 1
ATOM 519 C C . LEU A 1 67 ? -10.031 -7.359 -1.989 1 97.62 67 LEU A C 1
ATOM 521 O O . LEU A 1 67 ? -10.359 -8.531 -1.823 1 97.62 67 LEU A O 1
ATOM 525 N N . LYS A 1 68 ? -10.773 -6.297 -1.636 1 97.31 68 LYS A N 1
ATOM 526 C CA . LYS A 1 68 ? -12.047 -6.535 -0.96 1 97.31 68 LYS A CA 1
ATOM 527 C C . LYS A 1 68 ? -13.023 -7.27 -1.872 1 97.31 68 LYS A C 1
ATOM 529 O O . LYS A 1 68 ? -13.961 -7.914 -1.396 1 97.31 68 LYS A O 1
ATOM 534 N N . ASP A 1 69 ? -12.859 -7.164 -3.209 1 98.06 69 ASP A N 1
ATOM 535 C CA . ASP A 1 69 ? -13.711 -7.855 -4.168 1 98.06 69 ASP A CA 1
ATOM 536 C C . ASP A 1 69 ? -13.453 -9.359 -4.152 1 98.06 69 ASP A C 1
ATOM 538 O O . ASP A 1 69 ? -14.234 -10.133 -4.703 1 98.06 69 ASP A O 1
ATOM 542 N N . TYR A 1 70 ? -12.398 -9.789 -3.471 1 98 70 TYR A N 1
ATOM 543 C CA . TYR A 1 70 ? -12.008 -11.195 -3.445 1 98 70 TYR A CA 1
ATOM 544 C C . TYR A 1 70 ? -12.023 -11.734 -2.023 1 98 70 TYR A C 1
ATOM 546 O O . TYR A 1 70 ? -11.281 -12.664 -1.698 1 98 70 TYR A O 1
ATOM 554 N N . ARG A 1 71 ? -12.773 -11.109 -1.122 1 97.25 71 ARG A N 1
ATOM 555 C CA . ARG A 1 71 ? -12.805 -11.5 0.285 1 97.25 71 ARG A CA 1
ATOM 556 C C . ARG A 1 71 ? -13.211 -12.961 0.441 1 97.25 71 ARG A C 1
ATOM 558 O O . ARG A 1 71 ? -12.656 -13.68 1.276 1 97.25 71 ARG A O 1
ATOM 565 N N . LYS A 1 72 ? -14.203 -13.375 -0.332 1 97.25 72 LYS A N 1
ATOM 566 C CA . LYS A 1 72 ? -14.648 -14.766 -0.264 1 97.25 72 LYS A CA 1
ATOM 567 C C . LYS A 1 72 ? -13.531 -15.719 -0.675 1 97.25 72 LYS A C 1
ATOM 569 O O . LYS A 1 72 ? -13.273 -16.719 0.008 1 97.25 72 LYS A O 1
ATOM 574 N N . GLU A 1 73 ? -12.867 -15.391 -1.822 1 97.5 73 GLU A N 1
ATOM 575 C CA . GLU A 1 73 ? -11.75 -16.203 -2.291 1 97.5 73 GLU A CA 1
ATOM 576 C C . GLU A 1 73 ? -10.633 -16.25 -1.252 1 97.5 73 GLU A C 1
ATOM 578 O O . GLU A 1 73 ? -9.93 -17.266 -1.139 1 97.5 73 GLU A O 1
ATOM 583 N N . MET A 1 74 ? -10.547 -15.219 -0.463 1 97.38 74 MET A N 1
ATOM 584 C CA . MET A 1 74 ? -9.508 -15.125 0.553 1 97.38 74 MET A CA 1
ATOM 585 C C . MET A 1 74 ? -9.945 -15.805 1.847 1 97.38 74 MET A C 1
ATOM 587 O O . MET A 1 74 ? -9.172 -15.875 2.807 1 97.38 74 MET A O 1
ATOM 591 N N . GLY A 1 75 ? -11.172 -16.297 1.97 1 97 75 GLY A N 1
ATOM 592 C CA . GLY A 1 75 ? -11.688 -16.984 3.146 1 97 75 GLY A CA 1
ATOM 593 C C . GLY A 1 75 ? -12.234 -16.031 4.195 1 97 75 GLY A C 1
ATOM 594 O O . GLY A 1 75 ? -12.156 -16.312 5.395 1 97 75 GLY A O 1
ATOM 595 N N . ASP A 1 76 ? -12.641 -14.82 3.76 1 97.31 76 ASP A N 1
ATOM 596 C CA . ASP A 1 76 ? -13.211 -13.805 4.633 1 97.31 76 ASP A CA 1
ATOM 597 C C . ASP A 1 76 ? -12.297 -13.516 5.82 1 97.31 76 ASP A C 1
ATOM 599 O O . ASP A 1 76 ? -12.703 -13.656 6.977 1 97.31 76 ASP A O 1
ATOM 603 N N . PRO A 1 77 ? -11.109 -13.078 5.512 1 96.69 77 PRO A N 1
ATOM 604 C CA . PRO A 1 77 ? -10.117 -12.898 6.57 1 96.69 77 PRO A CA 1
ATOM 605 C C . PRO A 1 77 ? -10.477 -11.773 7.543 1 96.69 77 PRO A C 1
ATOM 607 O O . PRO A 1 77 ? -11.039 -10.758 7.129 1 96.69 77 PRO A O 1
ATOM 610 N N . ASP A 1 78 ? -10.094 -11.969 8.812 1 95 78 ASP A N 1
ATOM 611 C CA . ASP A 1 78 ? -10.195 -10.914 9.82 1 95 78 ASP A CA 1
ATOM 612 C C . ASP A 1 78 ? -9.039 -9.93 9.703 1 95 78 ASP A C 1
ATOM 614 O O . ASP A 1 78 ? -8.062 -10.188 9 1 95 78 ASP A O 1
ATOM 618 N N . ALA A 1 79 ? -9.281 -8.781 10.391 1 90.5 79 ALA A N 1
ATOM 619 C CA . ALA A 1 79 ? -8.18 -7.82 10.469 1 90.5 79 ALA A CA 1
ATOM 620 C C . ALA A 1 79 ? -6.926 -8.469 11.039 1 90.5 79 ALA A C 1
ATOM 622 O O . ALA A 1 79 ? -6.992 -9.234 12.008 1 90.5 79 ALA A O 1
ATOM 623 N N . GLY A 1 80 ? -5.867 -8.188 10.305 1 92.94 80 GLY A N 1
ATOM 624 C CA . GLY A 1 80 ? -4.598 -8.695 10.805 1 92.94 80 GLY A CA 1
ATOM 625 C C . GLY A 1 80 ? -4.277 -10.094 10.32 1 92.94 80 GLY A C 1
ATOM 626 O O . GLY A 1 80 ? -3.156 -10.578 10.492 1 92.94 80 GLY A O 1
ATOM 627 N N . ALA A 1 81 ? -5.203 -10.805 9.727 1 96.44 81 ALA A N 1
ATOM 628 C CA . ALA A 1 81 ? -4.984 -12.172 9.266 1 96.44 81 ALA A CA 1
ATOM 629 C C . ALA A 1 81 ? -3.943 -12.211 8.148 1 96.44 81 ALA A C 1
ATOM 631 O O . ALA A 1 81 ? -3.799 -11.25 7.391 1 96.44 81 ALA A O 1
ATOM 632 N N . VAL A 1 82 ? -3.188 -13.32 8.078 1 97.31 82 VAL A N 1
ATOM 633 C CA . VAL A 1 82 ? -2.252 -13.555 6.984 1 97.31 82 VAL A CA 1
ATOM 634 C C . VAL A 1 82 ? -2.945 -14.344 5.875 1 97.31 82 VAL A C 1
ATOM 636 O O . VAL A 1 82 ? -3.465 -15.438 6.109 1 97.31 82 VAL A O 1
ATOM 639 N N . VAL A 1 83 ? -3.07 -13.758 4.781 1 97.88 83 VAL A N 1
ATOM 640 C CA . VAL A 1 83 ? -3.637 -14.398 3.602 1 97.88 83 VAL A CA 1
ATOM 641 C C . VAL A 1 83 ? -2.52 -14.773 2.631 1 97.88 83 VAL A C 1
ATOM 643 O O . VAL A 1 83 ? -1.692 -13.938 2.271 1 97.88 83 VAL A O 1
ATOM 646 N N . THR A 1 84 ? -2.48 -16.016 2.23 1 97.88 84 THR A N 1
ATOM 647 C CA . THR A 1 84 ? -1.467 -16.484 1.29 1 97.88 84 THR A CA 1
ATOM 648 C C . THR A 1 84 ? -2.049 -16.609 -0.115 1 97.88 84 THR A C 1
ATOM 650 O O . THR A 1 84 ? -3.109 -17.203 -0.303 1 97.88 84 THR A O 1
ATOM 653 N N . MET A 1 85 ? -1.426 -15.992 -1.047 1 98.38 85 MET A N 1
ATOM 654 C CA . MET A 1 85 ? -1.749 -16.094 -2.467 1 98.38 85 MET A CA 1
ATOM 655 C C . MET A 1 85 ? -0.539 -16.562 -3.266 1 98.38 85 MET A C 1
ATOM 657 O O . MET A 1 85 ? 0.595 -16.484 -2.791 1 98.38 85 MET A O 1
ATOM 661 N N . HIS A 1 86 ? -0.859 -17.141 -4.48 1 98.12 86 HIS A N 1
ATOM 662 C CA . HIS A 1 86 ? 0.222 -17.578 -5.359 1 98.12 86 HIS A CA 1
ATOM 663 C C . HIS A 1 86 ? 0.612 -16.469 -6.336 1 98.12 86 HIS A C 1
ATOM 665 O O . HIS A 1 86 ? -0.247 -15.734 -6.816 1 98.12 86 HIS A O 1
ATOM 671 N N . VAL A 1 87 ? 1.905 -16.406 -6.598 1 98.31 87 VAL A N 1
ATOM 672 C CA . VAL A 1 87 ? 2.381 -15.43 -7.57 1 98.31 87 VAL A CA 1
ATOM 673 C C . VAL A 1 87 ? 3.287 -16.109 -8.594 1 98.31 87 VAL A C 1
ATOM 675 O O . VAL A 1 87 ? 4.086 -16.984 -8.234 1 98.31 87 VAL A O 1
ATOM 678 N N . LEU A 1 88 ? 3.119 -15.703 -9.82 1 96.5 88 LEU A N 1
ATOM 679 C CA . LEU A 1 88 ? 3.955 -16.172 -10.922 1 96.5 88 LEU A CA 1
ATOM 680 C C . LEU A 1 88 ? 4.527 -14.992 -11.703 1 96.5 88 LEU A C 1
ATOM 682 O O . LEU A 1 88 ? 3.938 -13.906 -11.727 1 96.5 88 LEU A O 1
ATOM 686 N N . VAL A 1 89 ? 5.703 -15.203 -12.219 1 96.44 89 VAL A N 1
ATOM 687 C CA . VAL A 1 89 ? 6.305 -14.234 -13.133 1 96.44 89 VAL A CA 1
ATOM 688 C C . VAL A 1 89 ? 6.117 -14.703 -14.578 1 96.44 89 VAL A C 1
ATOM 690 O O . VAL A 1 89 ? 6.566 -15.789 -14.945 1 96.44 89 VAL A O 1
ATOM 693 N N . ARG A 1 90 ? 5.344 -13.961 -15.289 1 89.69 90 ARG A N 1
ATOM 694 C CA . ARG A 1 90 ? 5.109 -14.305 -16.688 1 89.69 90 ARG A CA 1
ATOM 695 C C . ARG A 1 90 ? 5.551 -13.172 -17.609 1 89.69 90 ARG A C 1
ATOM 697 O O . ARG A 1 90 ? 5.074 -12.047 -17.484 1 89.69 90 ARG A O 1
AT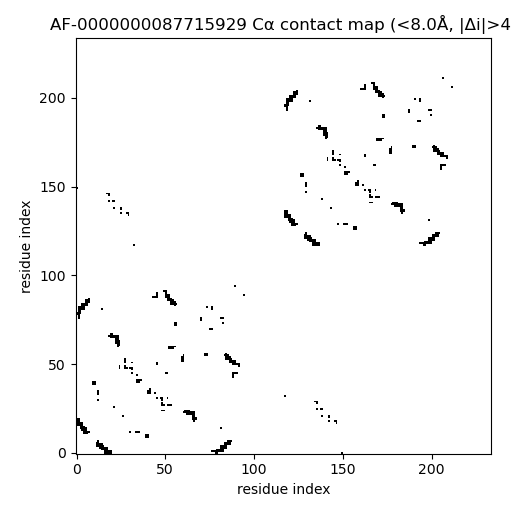OM 704 N N . PRO A 1 91 ? 6.582 -13.531 -18.5 1 77.5 91 PRO A N 1
ATOM 705 C CA . PRO A 1 91 ? 7.008 -12.492 -19.438 1 77.5 91 PRO A CA 1
ATOM 706 C C . PRO A 1 91 ? 5.871 -11.992 -20.328 1 77.5 91 PRO A C 1
ATOM 708 O O . PRO A 1 91 ? 4.941 -12.75 -20.625 1 77.5 91 PRO A O 1
ATOM 711 N N . ALA A 1 92 ? 5.742 -10.633 -20.422 1 62.28 92 ALA A N 1
ATOM 712 C CA . ALA A 1 92 ? 4.719 -10 -21.25 1 62.28 92 ALA A CA 1
ATOM 713 C C . ALA A 1 92 ? 4.555 -10.742 -22.562 1 62.28 92 ALA A C 1
ATOM 715 O O . ALA A 1 92 ? 3.447 -10.836 -23.109 1 62.28 92 ALA A O 1
ATOM 716 N N . ALA A 1 93 ? 5.48 -11.172 -23.141 1 55.53 93 ALA A N 1
ATOM 717 C CA . ALA A 1 93 ? 5.418 -11.82 -24.453 1 55.53 93 ALA A CA 1
ATOM 718 C C . ALA A 1 93 ? 4.699 -13.164 -24.359 1 55.53 93 ALA A C 1
ATOM 720 O O . ALA A 1 93 ? 4.125 -13.633 -25.344 1 55.53 93 ALA A O 1
ATOM 721 N N . ALA A 1 94 ? 4.621 -13.656 -23.266 1 51.97 94 ALA A N 1
ATOM 722 C CA . ALA A 1 94 ? 4.07 -15 -23.156 1 51.97 94 ALA A CA 1
ATOM 723 C C . ALA A 1 94 ? 2.547 -14.984 -23.219 1 51.97 94 ALA A C 1
ATOM 725 O O . ALA A 1 94 ? 1.926 -15.938 -23.688 1 51.97 94 ALA A O 1
ATOM 726 N N . GLY A 1 95 ? 1.874 -13.953 -22.734 1 45.66 95 GLY A N 1
ATOM 727 C CA . GLY A 1 95 ? 0.421 -13.922 -22.75 1 45.66 95 GLY A CA 1
ATOM 728 C C . GLY A 1 95 ? -0.168 -13.953 -24.141 1 45.66 95 GLY A C 1
ATOM 729 O O . GLY A 1 95 ? -1.381 -14.102 -24.312 1 45.66 95 GLY A O 1
ATOM 730 N N . LYS A 1 96 ? 0.463 -13.211 -25.016 1 43.66 96 LYS A N 1
ATOM 731 C CA . LYS A 1 96 ? -0.088 -13.25 -26.359 1 43.66 96 LYS A CA 1
ATOM 732 C C . LYS A 1 96 ? -0.102 -14.68 -26.906 1 43.66 96 LYS A C 1
ATOM 734 O O . LYS A 1 96 ? -0.875 -14.992 -27.812 1 43.66 96 LYS A O 1
ATOM 739 N N . ALA A 1 97 ? 0.72 -15.398 -26.359 1 37.75 97 ALA A N 1
ATOM 740 C CA . ALA A 1 97 ? 0.765 -16.688 -27.031 1 37.75 97 ALA A CA 1
ATOM 741 C C . ALA A 1 97 ? -0.308 -17.641 -26.484 1 37.75 97 ALA A C 1
ATOM 743 O O . ALA A 1 97 ? -0.833 -18.469 -27.219 1 37.75 97 ALA A O 1
ATOM 744 N N . ALA A 1 98 ? -0.653 -17.594 -25.188 1 40.84 98 ALA A N 1
ATOM 745 C CA . ALA A 1 98 ? -1.56 -18.625 -24.703 1 40.84 98 ALA A CA 1
ATOM 746 C C . ALA A 1 98 ? -3.01 -18.281 -25.031 1 40.84 98 ALA A C 1
ATOM 748 O O . ALA A 1 98 ? -3.865 -19.172 -25.078 1 40.84 98 ALA A O 1
ATOM 749 N N . ALA A 1 99 ? -3.412 -17.078 -25.047 1 38.56 99 ALA A N 1
ATOM 750 C CA . ALA A 1 99 ? -4.824 -16.75 -25.234 1 38.56 99 ALA A CA 1
ATOM 751 C C . ALA A 1 99 ? -5.25 -16.969 -26.688 1 38.56 99 ALA A C 1
ATOM 753 O O . ALA A 1 99 ? -6.43 -16.828 -27.016 1 38.56 99 ALA A O 1
ATOM 754 N N . LYS A 1 100 ? -4.422 -16.969 -27.672 1 35.91 100 LYS A N 1
ATOM 755 C CA . LYS A 1 100 ? -4.848 -17.094 -29.062 1 35.91 100 LYS A CA 1
ATOM 756 C C . LYS A 1 100 ? -5.531 -18.438 -29.297 1 35.91 100 LYS A C 1
ATOM 758 O O . LYS A 1 100 ? -6.223 -18.625 -30.312 1 35.91 100 LYS A O 1
ATOM 763 N N . ASP A 1 101 ? -5.164 -19.531 -28.625 1 33.25 101 ASP A N 1
ATOM 764 C CA . ASP A 1 101 ? -5.641 -20.797 -29.156 1 33.25 101 ASP A CA 1
ATOM 765 C C . ASP A 1 101 ? -7.055 -21.109 -28.656 1 33.25 101 ASP A C 1
ATOM 767 O O . ASP A 1 101 ? -7.715 -22.016 -29.172 1 33.25 101 ASP A O 1
ATOM 771 N N . ALA A 1 102 ? -7.527 -20.562 -27.484 1 34.31 102 ALA A N 1
ATOM 772 C CA . ALA A 1 102 ? -8.789 -21.109 -26.969 1 34.31 102 ALA A CA 1
ATOM 773 C C . ALA A 1 102 ? -9.977 -20.531 -27.734 1 34.31 102 ALA A C 1
ATOM 775 O O . ALA A 1 102 ? -11.016 -21.188 -27.859 1 34.31 102 ALA A O 1
ATOM 776 N N . ASP A 1 103 ? -9.906 -19.328 -28.188 1 35.25 103 ASP A N 1
ATOM 777 C CA . ASP A 1 103 ? -11.148 -18.734 -28.688 1 35.25 103 ASP A CA 1
ATOM 778 C C . ASP A 1 103 ? -11.5 -19.266 -30.078 1 35.25 103 ASP A C 1
ATOM 780 O O . ASP A 1 103 ? -12.602 -19.031 -30.578 1 35.25 103 ASP A O 1
ATOM 784 N N . ASP A 1 104 ? -10.516 -19.766 -30.828 1 33.47 104 ASP A N 1
ATOM 785 C CA . ASP A 1 104 ? -10.867 -20.094 -32.219 1 33.47 104 ASP A CA 1
ATOM 786 C C . ASP A 1 104 ? -11.633 -21.406 -32.281 1 33.47 104 ASP A C 1
ATOM 788 O O . ASP A 1 104 ? -11.969 -21.859 -33.375 1 33.47 104 ASP A O 1
ATOM 792 N N . ALA A 1 105 ? -11.5 -22.328 -31.25 1 30.81 105 ALA A N 1
ATOM 793 C CA . ALA A 1 105 ? -12.055 -23.656 -31.516 1 30.81 105 ALA A CA 1
ATOM 794 C C . ALA A 1 105 ? -13.578 -23.625 -31.547 1 30.81 105 ALA A C 1
ATOM 796 O O . ALA A 1 105 ? -14.219 -24.594 -31.938 1 30.81 105 ALA A O 1
ATOM 797 N N . ALA A 1 106 ? -14.227 -22.672 -30.844 1 29.81 106 ALA A N 1
ATOM 798 C CA . ALA A 1 106 ? -15.648 -22.953 -30.672 1 29.81 106 ALA A CA 1
ATOM 799 C C . ALA A 1 106 ? -16.422 -22.719 -31.969 1 29.81 106 ALA A C 1
ATOM 801 O O . ALA A 1 106 ? -17.656 -22.766 -31.984 1 29.81 106 ALA A O 1
ATOM 802 N N . LYS A 1 107 ? -15.773 -22.109 -32.906 1 32.66 107 LYS A N 1
ATOM 803 C CA . LYS A 1 107 ? -16.688 -21.828 -34 1 32.66 107 LYS A CA 1
ATOM 804 C C . LYS A 1 107 ? -17.156 -23.109 -34.688 1 32.66 107 LYS A C 1
ATOM 806 O O . LYS A 1 107 ? -17.969 -23.078 -35.625 1 32.66 107 LYS A O 1
ATOM 811 N N . GLN A 1 108 ? -16.266 -24.125 -34.656 1 30.09 108 GLN A N 1
ATOM 812 C CA . GLN A 1 108 ? -16.469 -25.062 -35.781 1 30.09 108 GLN A CA 1
ATOM 813 C C . GLN A 1 108 ? -17.578 -26.047 -35.438 1 30.09 108 GLN A C 1
ATOM 815 O O . GLN A 1 108 ? -17.312 -27.203 -35.094 1 30.09 108 GLN A O 1
ATOM 820 N N . LYS A 1 109 ? -18.516 -25.938 -34.594 1 28.75 109 LYS A N 1
ATOM 821 C CA . LYS A 1 109 ? -19.422 -27.062 -34.438 1 28.75 109 LYS A CA 1
ATOM 822 C C . LYS A 1 109 ? -20.125 -27.391 -35.75 1 28.75 109 LYS A C 1
ATOM 824 O O . LYS A 1 109 ? -21.062 -28.203 -35.75 1 28.75 109 LYS A O 1
ATOM 829 N N . SER A 1 110 ? -20.141 -26.641 -36.781 1 31.14 110 SER A N 1
ATOM 830 C CA . SER A 1 110 ? -21.172 -27.156 -37.656 1 31.14 110 SER A CA 1
ATOM 831 C C . SER A 1 110 ? -21 -28.656 -37.938 1 31.14 110 SER A C 1
ATOM 833 O O . SER A 1 110 ? -21.922 -29.438 -37.75 1 31.14 110 SER A O 1
ATOM 835 N N . GLY A 1 111 ? -20.469 -29.047 -39.094 1 29.17 111 GLY A N 1
ATOM 836 C CA . GLY A 1 111 ? -20.875 -30.141 -39.938 1 29.17 111 GLY A CA 1
ATOM 837 C C . GLY A 1 111 ? -20.438 -31.5 -39.406 1 29.17 111 GLY A C 1
ATOM 838 O O . GLY A 1 111 ? -19.719 -32.219 -40.094 1 29.17 111 GLY A O 1
ATOM 839 N N . CYS A 1 112 ? -20.266 -31.719 -38.188 1 29.25 112 CYS A N 1
ATOM 840 C CA . CYS A 1 112 ? -19.844 -33.031 -37.75 1 29.25 112 CYS A CA 1
ATOM 841 C C . CYS A 1 112 ? -20.844 -34.094 -38.219 1 29.25 112 CYS A C 1
ATOM 843 O O . CYS A 1 112 ? -22.047 -33.938 -38.062 1 29.25 112 CYS A O 1
ATOM 845 N N . GLY A 1 113 ? -20.656 -34.906 -39.344 1 32.22 113 GLY A N 1
ATOM 846 C CA . GLY A 1 113 ? -21.125 -36 -40.188 1 32.22 113 GLY A CA 1
ATOM 847 C C . GLY A 1 113 ? -21.672 -37.156 -39.375 1 32.22 113 GLY A C 1
ATOM 848 O O . GLY A 1 113 ? -20.906 -37.875 -38.719 1 32.22 113 GLY A O 1
ATOM 849 N N . CYS A 1 114 ? -22.781 -37.094 -38.625 1 33.44 114 CYS A N 1
ATOM 850 C CA . CYS A 1 114 ? -23.438 -38.25 -38.062 1 33.44 114 CYS A CA 1
ATOM 851 C C . CYS A 1 114 ? -23.859 -39.219 -39.125 1 33.44 114 CYS A C 1
ATOM 853 O O . CYS A 1 114 ? -24.562 -38.844 -40.094 1 33.44 114 CYS A O 1
ATOM 855 N N . VAL A 1 115 ? -23.047 -40.188 -39.531 1 32.44 115 VAL A N 1
ATOM 856 C CA . VAL A 1 115 ? -23.266 -41.344 -40.406 1 32.44 115 VAL A CA 1
ATOM 857 C C . VAL A 1 115 ? -24.453 -42.156 -39.906 1 32.44 115 VAL A C 1
ATOM 859 O O . VAL A 1 115 ? -24.531 -42.5 -38.75 1 32.44 115 VAL A O 1
ATOM 862 N N . ILE A 1 116 ? -25.797 -41.906 -40.5 1 31.14 116 ILE A N 1
ATOM 863 C CA . ILE A 1 116 ? -27 -42.719 -40.406 1 31.14 116 ILE A CA 1
ATOM 864 C C . ILE A 1 116 ? -26.688 -44.156 -40.781 1 31.14 116 ILE A C 1
ATOM 866 O O . ILE A 1 116 ? -26.188 -44.406 -41.875 1 31.14 116 ILE A O 1
ATOM 870 N N . CYS A 1 117 ? -26.5 -44.906 -39.688 1 26.14 117 CYS A N 1
ATOM 871 C CA . CYS A 1 117 ? -26.531 -46.344 -39.875 1 26.14 117 CYS A CA 1
ATOM 872 C C . CYS A 1 117 ? -27.906 -46.812 -40.344 1 26.14 117 CYS A C 1
ATOM 874 O O . CYS A 1 117 ? -28.922 -46.281 -39.906 1 26.14 117 CYS A O 1
ATOM 876 N N . MET B 1 1 ? 8.578 3.443 -5.816 1 89.5 1 MET B N 1
ATOM 877 C CA . MET B 1 1 ? 8.078 3.439 -4.441 1 89.5 1 MET B CA 1
ATOM 878 C C . MET B 1 1 ? 8.727 4.555 -3.625 1 89.5 1 MET B C 1
ATOM 880 O O . MET B 1 1 ? 9.875 4.93 -3.881 1 89.5 1 MET B O 1
ATOM 884 N N . ILE B 1 2 ? 8.023 5.238 -2.768 1 94.56 2 ILE B N 1
ATOM 885 C CA . ILE B 1 2 ? 8.57 6.277 -1.899 1 94.56 2 ILE B CA 1
ATOM 886 C C . ILE B 1 2 ? 8.203 5.977 -0.447 1 94.56 2 ILE B C 1
ATOM 888 O O . ILE B 1 2 ? 7.414 5.074 -0.172 1 94.56 2 ILE B O 1
ATOM 892 N N . GLN B 1 3 ? 8.984 6.609 0.424 1 96.06 3 GLN B N 1
ATOM 893 C CA . GLN B 1 3 ? 8.672 6.551 1.847 1 96.06 3 GLN B CA 1
ATOM 894 C C . GLN B 1 3 ? 7.883 7.781 2.285 1 96.06 3 GLN B C 1
ATOM 896 O O . GLN B 1 3 ? 8.281 8.914 1.997 1 96.06 3 GLN B O 1
ATOM 901 N N . LEU B 1 4 ? 6.777 7.516 2.914 1 97.31 4 LEU B N 1
ATOM 902 C CA . LEU B 1 4 ? 5.914 8.609 3.334 1 97.31 4 LEU B CA 1
ATOM 903 C C . LEU B 1 4 ? 5.941 8.781 4.848 1 97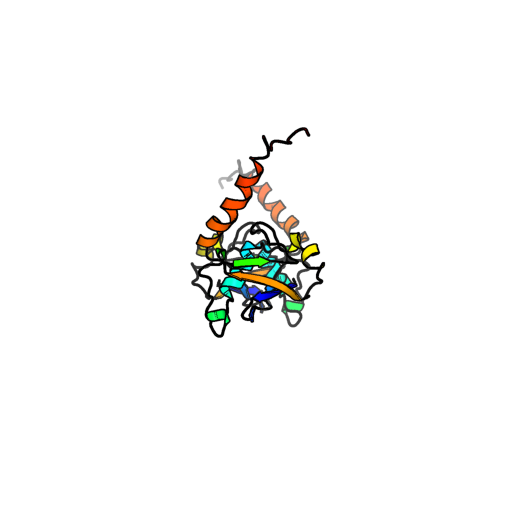.31 4 LEU B C 1
ATOM 905 O O . LEU B 1 4 ? 5.672 7.828 5.586 1 97.31 4 LEU B O 1
ATOM 909 N N . ARG B 1 5 ? 6.344 9.93 5.273 1 98.19 5 ARG B N 1
ATOM 910 C CA . ARG B 1 5 ? 6.281 10.328 6.68 1 98.19 5 ARG B CA 1
ATOM 911 C C . ARG B 1 5 ? 5.211 11.391 6.906 1 98.19 5 ARG B C 1
ATOM 913 O O . ARG B 1 5 ? 5.129 12.367 6.156 1 98.19 5 ARG B O 1
ATOM 920 N N . LEU B 1 6 ? 4.375 11.18 7.879 1 98.38 6 LEU B N 1
ATOM 921 C CA . LEU B 1 6 ? 3.305 12.125 8.18 1 98.38 6 LEU B CA 1
ATOM 922 C C . LEU B 1 6 ? 3.584 12.859 9.484 1 98.38 6 LEU B C 1
ATOM 924 O O . LEU B 1 6 ? 3.746 12.234 10.539 1 98.38 6 LEU B O 1
ATOM 928 N N . ARG B 1 7 ? 3.635 14.156 9.359 1 97.88 7 ARG B N 1
ATOM 929 C CA . ARG B 1 7 ? 3.883 15 10.523 1 97.88 7 ARG B CA 1
ATOM 930 C C . ARG B 1 7 ? 2.574 15.461 11.156 1 97.88 7 ARG B C 1
ATOM 932 O O . ARG B 1 7 ? 1.719 16.031 10.477 1 97.88 7 ARG B O 1
ATOM 939 N N . HIS B 1 8 ? 2.365 15.156 12.375 1 97.31 8 HIS B N 1
ATOM 940 C CA . HIS B 1 8 ? 1.276 15.609 13.234 1 97.31 8 HIS B CA 1
ATOM 941 C C . HIS B 1 8 ? 1.796 16.484 14.367 1 97.31 8 HIS B C 1
ATOM 943 O O . HIS B 1 8 ? 2.953 16.359 14.773 1 97.31 8 HIS B O 1
ATOM 949 N N . PRO B 1 9 ? 0.944 17.453 14.922 1 95.31 9 PRO B N 1
ATOM 950 C CA . PRO B 1 9 ? 1.401 18.328 16 1 95.31 9 PRO B CA 1
ATOM 951 C C . PRO B 1 9 ? 1.958 17.547 17.188 1 95.31 9 PRO B C 1
ATOM 953 O O . PRO B 1 9 ? 2.83 18.047 17.906 1 95.31 9 PRO B O 1
ATOM 956 N N . ASN B 1 10 ? 1.541 16.266 17.375 1 96.06 10 ASN B N 1
ATOM 957 C CA . ASN B 1 10 ? 1.939 15.5 18.547 1 96.06 10 ASN B CA 1
ATOM 958 C C . ASN B 1 10 ? 3 14.461 18.203 1 96.06 10 ASN B C 1
ATOM 960 O O . ASN B 1 10 ? 3.297 13.578 19.016 1 96.06 10 ASN B O 1
ATOM 964 N N . GLY B 1 11 ? 3.486 14.43 16.984 1 95.44 11 GLY B N 1
ATOM 965 C CA . GLY B 1 11 ? 4.523 13.484 16.594 1 95.44 11 GLY B CA 1
ATOM 966 C C . GLY B 1 11 ? 4.414 13.039 15.148 1 95.44 11 GLY B C 1
ATOM 967 O O . GLY B 1 11 ? 3.438 13.359 14.469 1 95.44 11 GLY B O 1
ATOM 968 N N . ASP B 1 12 ? 5.422 12.289 14.758 1 96.5 12 ASP B N 1
ATOM 969 C CA . ASP B 1 12 ? 5.473 11.789 13.383 1 96.5 12 ASP B CA 1
ATOM 970 C C . ASP B 1 12 ? 4.895 10.383 13.289 1 96.5 12 ASP B C 1
ATOM 972 O O . ASP B 1 12 ? 5.012 9.594 14.234 1 96.5 12 ASP B O 1
ATOM 976 N N . ILE B 1 13 ? 4.258 10.125 12.203 1 96.31 13 ILE B N 1
ATOM 977 C CA . ILE B 1 13 ? 3.793 8.789 11.844 1 96.31 13 ILE B CA 1
ATOM 978 C C . ILE B 1 13 ? 4.594 8.266 10.648 1 96.31 13 ILE B C 1
ATOM 980 O O . ILE B 1 13 ? 4.688 8.938 9.617 1 96.31 13 ILE B O 1
ATOM 984 N N . GLY B 1 14 ? 5.145 7.109 10.781 1 93.62 14 GLY B N 1
ATOM 985 C CA . GLY B 1 14 ? 5.973 6.57 9.711 1 93.62 14 GLY B CA 1
ATOM 986 C C . GLY B 1 14 ? 7.453 6.836 9.914 1 93.62 14 GLY B C 1
ATOM 987 O O . GLY B 1 14 ? 7.891 7.137 11.031 1 93.62 14 GLY B O 1
ATOM 988 N N . PRO B 1 15 ? 8.125 6.637 8.852 1 95.81 15 PRO B N 1
ATOM 989 C CA . PRO B 1 15 ? 7.734 6.547 7.445 1 95.81 15 PRO B CA 1
ATOM 990 C C . PRO B 1 15 ? 7.203 5.168 7.066 1 95.81 15 PRO B C 1
ATOM 992 O O . PRO B 1 15 ? 7.496 4.18 7.75 1 95.81 15 PRO B O 1
ATOM 995 N N . PHE B 1 16 ? 6.324 5.02 6.098 1 91.88 16 PHE B N 1
ATOM 996 C CA . PHE B 1 16 ? 5.914 3.75 5.512 1 91.88 16 PHE B CA 1
ATOM 997 C C . PHE B 1 16 ? 6.07 3.773 3.996 1 91.88 16 PHE B C 1
ATOM 999 O O . PHE B 1 16 ? 6.031 4.84 3.381 1 91.88 16 PHE B O 1
ATOM 1006 N N . GLU B 1 17 ? 6.359 2.621 3.457 1 91.19 17 GLU B N 1
ATOM 1007 C CA . GLU B 1 17 ? 6.578 2.463 2.021 1 91.19 17 GLU B CA 1
ATOM 1008 C C . GLU B 1 17 ? 5.258 2.473 1.257 1 91.19 17 GLU B C 1
ATOM 1010 O O . GLU B 1 17 ? 4.32 1.762 1.619 1 91.19 17 GLU B O 1
ATOM 1015 N N . VAL B 1 18 ? 5.238 3.328 0.233 1 94.31 18 VAL B N 1
ATOM 1016 C CA . VAL B 1 18 ? 4.016 3.422 -0.562 1 94.31 18 VAL B CA 1
ATOM 1017 C C . VAL B 1 18 ? 4.371 3.477 -2.047 1 94.31 18 VAL B C 1
ATOM 1019 O O . VAL B 1 18 ? 5.48 3.875 -2.412 1 94.31 18 VAL B O 1
ATOM 1022 N N . VAL B 1 19 ? 3.418 2.959 -2.83 1 94.5 19 VAL B N 1
ATOM 1023 C CA . VAL B 1 19 ? 3.553 3.104 -4.277 1 94.5 19 VAL B CA 1
ATOM 1024 C C . VAL B 1 19 ? 2.82 4.359 -4.742 1 94.5 19 VAL B C 1
ATOM 1026 O O . VAL B 1 19 ? 1.809 4.75 -4.152 1 94.5 19 VAL B O 1
ATOM 1029 N N . GLU B 1 20 ? 3.273 5 -5.77 1 96.06 20 GLU B N 1
ATOM 1030 C CA . GLU B 1 20 ? 2.781 6.309 -6.191 1 96.06 20 GLU B CA 1
ATOM 1031 C C . GLU B 1 20 ? 1.404 6.199 -6.84 1 96.06 20 GLU B C 1
ATOM 1033 O O . GLU B 1 20 ? 0.727 7.207 -7.051 1 96.06 20 GLU B O 1
ATOM 1038 N N . SER B 1 21 ? 0.947 4.938 -7.121 1 96.5 21 SER B N 1
ATOM 1039 C CA . SER B 1 21 ? -0.373 4.738 -7.711 1 96.5 21 SER B CA 1
ATOM 1040 C C . SER B 1 21 ? -1.46 4.727 -6.641 1 96.5 21 SER B C 1
ATOM 1042 O O . SER B 1 21 ? -2.65 4.695 -6.957 1 96.5 21 SER B O 1
ATOM 1044 N N . LEU B 1 22 ? -1.103 4.816 -5.379 1 96.94 22 LEU B N 1
ATOM 1045 C CA . LEU B 1 22 ? -2.1 4.871 -4.316 1 96.94 22 LEU B CA 1
ATOM 1046 C C . LEU B 1 22 ? -2.879 6.18 -4.375 1 96.94 22 LEU B C 1
ATOM 1048 O O . LEU B 1 22 ? -2.299 7.246 -4.605 1 96.94 22 LEU B O 1
ATOM 1052 N N . THR B 1 23 ? -4.164 6.07 -4.207 1 97.31 23 THR B N 1
ATOM 1053 C CA . THR B 1 23 ? -4.961 7.277 -4.02 1 97.31 23 THR B CA 1
ATOM 1054 C C . THR B 1 23 ? -4.742 7.852 -2.621 1 97.31 23 THR B C 1
ATOM 1056 O O . THR B 1 23 ? -4.246 7.16 -1.729 1 97.31 23 THR B O 1
ATOM 1059 N N . ILE B 1 24 ? -5.145 9.094 -2.443 1 98.12 24 ILE B N 1
ATOM 1060 C CA . ILE B 1 24 ? -5.055 9.742 -1.139 1 98.12 24 ILE B CA 1
ATOM 1061 C C . ILE B 1 24 ? -5.977 9.039 -0.147 1 98.12 24 ILE B C 1
ATOM 1063 O O . ILE B 1 24 ? -5.645 8.906 1.033 1 98.12 24 ILE B O 1
ATOM 1067 N N . SER B 1 25 ? -7.109 8.586 -0.636 1 97.69 25 SER B N 1
ATOM 1068 C CA . SER B 1 25 ? -8.008 7.812 0.217 1 97.69 25 SER B CA 1
ATOM 1069 C C . SER B 1 25 ? -7.316 6.559 0.751 1 97.69 25 SER B C 1
ATOM 1071 O O . SER B 1 25 ? -7.457 6.223 1.929 1 97.69 25 SER B O 1
ATOM 1073 N N . GLN B 1 26 ? -6.594 5.898 -0.087 1 96.88 26 GLN B N 1
ATOM 1074 C CA . GLN B 1 26 ? -5.871 4.699 0.324 1 96.88 26 GLN B CA 1
ATOM 1075 C C . GLN B 1 26 ? -4.73 5.043 1.277 1 96.88 26 GLN B C 1
ATOM 1077 O O . GLN B 1 26 ? -4.461 4.301 2.221 1 96.88 26 GLN B O 1
ATOM 1082 N N . VAL B 1 27 ? -4.059 6.148 1.052 1 97.56 27 VAL B N 1
ATOM 1083 C CA . VAL B 1 27 ? -3.012 6.613 1.958 1 97.56 27 VAL B CA 1
ATOM 1084 C C . VAL B 1 27 ? -3.602 6.855 3.346 1 97.56 27 VAL B C 1
ATOM 1086 O O . VAL B 1 27 ? -3.004 6.477 4.355 1 97.56 27 VAL B O 1
ATOM 1089 N N . LYS B 1 28 ? -4.777 7.465 3.387 1 97.62 28 LYS B N 1
ATOM 1090 C CA . LYS B 1 28 ? -5.465 7.699 4.652 1 97.62 28 LYS B CA 1
ATOM 1091 C C . LYS B 1 28 ? -5.766 6.383 5.363 1 97.62 28 LYS B C 1
ATOM 1093 O O . LYS B 1 28 ? -5.645 6.289 6.59 1 97.62 28 LYS B O 1
ATOM 1098 N N . GLU B 1 29 ? -6.137 5.371 4.594 1 96.62 29 GLU B N 1
ATOM 1099 C CA . GLU B 1 29 ? -6.43 4.062 5.176 1 96.62 29 GLU B CA 1
ATOM 1100 C C . GLU B 1 29 ? -5.184 3.438 5.789 1 96.62 29 GLU B C 1
ATOM 1102 O O . GLU B 1 29 ? -5.23 2.902 6.898 1 96.62 29 GLU B O 1
ATOM 1107 N N . VAL B 1 30 ? -4.066 3.531 5.051 1 95.12 30 VAL B N 1
ATOM 1108 C CA . VAL B 1 30 ? -2.799 3.008 5.555 1 95.12 30 VAL B CA 1
ATOM 1109 C C . VAL B 1 30 ? -2.404 3.752 6.832 1 95.12 30 VAL B C 1
ATOM 1111 O O . VAL B 1 30 ? -2.025 3.131 7.828 1 95.12 30 VAL B O 1
ATOM 1114 N N . THR B 1 31 ? -2.482 5.016 6.797 1 96.94 31 THR B N 1
ATOM 1115 C CA . THR B 1 31 ? -2.135 5.855 7.934 1 96.94 31 THR B CA 1
ATOM 1116 C C . THR B 1 31 ? -2.982 5.492 9.148 1 96.94 31 THR B C 1
ATOM 1118 O O . THR B 1 31 ? -2.457 5.332 10.258 1 96.94 31 THR B O 1
ATOM 1121 N N . PHE B 1 32 ? -4.309 5.352 8.883 1 96.06 32 PHE B N 1
ATOM 1122 C CA . PHE B 1 32 ? -5.238 5.012 9.953 1 96.06 32 PHE B CA 1
ATOM 1123 C C . PHE B 1 32 ? -4.879 3.668 10.57 1 96.06 32 PHE B C 1
ATOM 1125 O O . PHE B 1 32 ? -4.895 3.52 11.797 1 96.06 32 PHE B O 1
ATOM 1132 N N . SER B 1 33 ? -4.59 2.713 9.742 1 93.12 33 SER B N 1
ATOM 1133 C CA . SER B 1 33 ? -4.293 1.361 10.203 1 93.12 33 SER B CA 1
ATOM 1134 C C . SER B 1 33 ? -2.988 1.321 10.992 1 93.12 33 SER B C 1
ATOM 1136 O O . SER B 1 33 ? -2.779 0.426 11.812 1 93.12 33 SER B O 1
ATOM 1138 N N . GLN B 1 34 ? -2.096 2.316 10.734 1 92.38 34 GLN B N 1
ATOM 1139 C CA . GLN B 1 34 ? -0.779 2.312 11.367 1 92.38 34 GLN B CA 1
ATOM 1140 C C . GLN B 1 34 ? -0.669 3.414 12.414 1 92.38 34 GLN B C 1
ATOM 1142 O O . GLN B 1 34 ? 0.434 3.773 12.828 1 92.38 34 GLN B O 1
ATOM 1147 N N . TRP B 1 35 ? -1.753 3.936 12.82 1 95.25 35 TRP B N 1
ATOM 1148 C CA . TRP B 1 35 ? -1.773 4.969 13.852 1 95.25 35 TRP B CA 1
ATOM 1149 C C . TRP B 1 35 ? -1.229 4.434 15.172 1 95.25 35 TRP B C 1
ATOM 1151 O O . TRP B 1 35 ? -1.609 3.348 15.609 1 95.25 35 TRP B O 1
ATOM 1161 N N . PRO B 1 36 ? -0.338 5.156 15.805 1 94.38 36 PRO B N 1
ATOM 1162 C CA . PRO B 1 36 ? 0.27 4.652 17.031 1 94.38 36 PRO B CA 1
ATOM 1163 C C . PRO B 1 36 ? -0.756 4.395 18.141 1 94.38 36 PRO B C 1
ATOM 1165 O O . PRO B 1 36 ? -1.71 5.16 18.297 1 94.38 36 PRO B O 1
ATOM 1168 N N . THR B 1 37 ? -0.582 3.375 18.875 1 92.88 37 THR B N 1
ATOM 1169 C CA . THR B 1 37 ? -1.506 2.984 19.938 1 92.88 37 THR B CA 1
ATOM 1170 C C . THR B 1 37 ? -1.009 3.471 21.297 1 92.88 37 THR B C 1
ATOM 1172 O O . THR B 1 37 ? -1.726 3.379 22.297 1 92.88 37 THR B O 1
ATOM 1175 N N . GLU B 1 38 ? 0.203 3.936 21.297 1 93.69 38 GLU B N 1
ATOM 1176 C CA . GLU B 1 38 ? 0.801 4.465 22.516 1 93.69 38 GLU B CA 1
ATOM 1177 C C . GLU B 1 38 ? 1.438 5.828 22.266 1 93.69 38 GLU B C 1
ATOM 1179 O O . GLU B 1 38 ? 1.653 6.227 21.125 1 93.69 38 GLU B O 1
ATOM 1184 N N . GLY B 1 39 ? 1.628 6.57 23.359 1 92.94 39 GLY B N 1
ATOM 1185 C CA . GLY B 1 39 ? 2.281 7.863 23.234 1 92.94 39 GLY B CA 1
ATOM 1186 C C . GLY B 1 39 ? 1.314 9 22.953 1 92.94 39 GLY B C 1
ATOM 1187 O O . GLY B 1 39 ? 0.1 8.828 23.094 1 92.94 39 GLY B O 1
ATOM 1188 N N . PRO B 1 40 ? 1.818 10.195 22.703 1 93.56 40 PRO B N 1
ATOM 1189 C CA . PRO B 1 40 ? 0.999 11.398 22.547 1 93.56 40 PRO B CA 1
ATOM 1190 C C . PRO B 1 40 ? -0.016 11.273 21.406 1 93.56 40 PRO B C 1
ATOM 1192 O O . PRO B 1 40 ? -1.132 11.789 21.516 1 93.56 40 PRO B O 1
ATOM 1195 N N . LEU B 1 41 ? 0.301 10.57 20.375 1 94.25 41 LEU B N 1
ATOM 1196 C CA . LEU B 1 41 ? -0.575 10.438 19.219 1 94.25 41 LEU B CA 1
ATOM 1197 C C . LEU B 1 41 ? -1.76 9.531 19.531 1 94.25 41 LEU B C 1
ATOM 1199 O O . LEU B 1 41 ? -2.826 9.656 18.938 1 94.25 41 LEU B O 1
ATOM 1203 N N . SER B 1 42 ? -1.556 8.664 20.484 1 93.19 42 SER B N 1
ATOM 1204 C CA . SER B 1 42 ? -2.592 7.707 20.859 1 93.19 42 SER B CA 1
ATOM 1205 C C . SER B 1 42 ? -3.773 8.398 21.531 1 93.19 42 SER B C 1
ATOM 1207 O O . SER B 1 42 ? -4.852 7.82 21.656 1 93.19 42 SER B O 1
ATOM 1209 N N . LYS B 1 43 ? -3.598 9.625 21.953 1 91 43 LYS B N 1
ATOM 1210 C CA . LYS B 1 43 ? -4.652 10.383 22.625 1 91 43 LYS B CA 1
ATOM 1211 C C . LYS B 1 43 ? -5.562 11.07 21.609 1 91 43 LYS B C 1
ATOM 1213 O O . LYS B 1 43 ? -6.664 11.508 21.953 1 91 43 LYS B O 1
ATOM 1218 N N . GLU B 1 44 ? -5.074 11.219 20.406 1 91.69 44 GLU B N 1
ATOM 1219 C CA . GLU B 1 44 ? -5.84 11.812 19.312 1 91.69 44 GLU B CA 1
ATOM 1220 C C . GLU B 1 44 ? -6.133 10.789 18.219 1 91.69 44 GLU B C 1
ATOM 1222 O O . GLU B 1 44 ? -5.75 10.984 17.062 1 91.69 44 GLU B O 1
ATOM 1227 N N . ASN B 1 45 ? -6.926 9.859 18.562 1 92.06 45 ASN B N 1
ATOM 1228 C CA . ASN B 1 45 ? -7.203 8.766 17.641 1 92.06 45 ASN B CA 1
ATOM 1229 C C . ASN B 1 45 ? -8.344 9.102 16.688 1 92.06 45 ASN B C 1
ATOM 1231 O O . ASN B 1 45 ? -9.469 9.344 17.125 1 92.06 45 ASN B O 1
ATOM 1235 N N . PRO B 1 46 ? -8.031 9.117 15.445 1 95.25 46 PRO B N 1
ATOM 1236 C CA . PRO B 1 46 ? -9.156 9.203 14.516 1 95.25 46 PRO B CA 1
ATOM 1237 C C . PRO B 1 46 ? -10.102 8.008 14.617 1 95.25 46 PRO B C 1
ATOM 1239 O O . PRO B 1 46 ? -9.664 6.898 14.961 1 95.25 46 PRO B O 1
ATOM 1242 N N . THR B 1 47 ? -11.352 8.227 14.422 1 93.75 47 THR B N 1
ATOM 1243 C CA . THR B 1 47 ? -12.328 7.145 14.484 1 93.75 47 THR B CA 1
ATOM 1244 C C . THR B 1 47 ? -12.43 6.426 13.141 1 93.75 47 THR B C 1
ATOM 1246 O O . THR B 1 47 ? -12.969 5.324 13.055 1 93.75 47 THR B O 1
ATOM 1249 N N . SER B 1 48 ? -11.938 7.062 12.117 1 95.38 48 SER B N 1
ATOM 1250 C CA . SER B 1 48 ? -11.898 6.496 10.773 1 95.38 48 SER B CA 1
ATOM 1251 C C . SER B 1 48 ? -10.883 7.219 9.898 1 95.38 48 SER B C 1
ATOM 1253 O O . SER B 1 48 ? -10.445 8.328 10.227 1 95.38 48 SER B O 1
ATOM 1255 N N . ALA B 1 49 ? -10.555 6.629 8.797 1 96.25 49 ALA B N 1
ATOM 1256 C CA . ALA B 1 49 ? -9.633 7.23 7.836 1 96.25 49 ALA B CA 1
ATOM 1257 C C . ALA B 1 49 ? -10.18 8.547 7.301 1 96.25 49 ALA B C 1
ATOM 1259 O O . ALA B 1 49 ? -9.414 9.438 6.91 1 96.25 49 ALA B O 1
ATOM 1260 N N . SER B 1 50 ? -11.531 8.664 7.258 1 95.5 50 SER B N 1
ATOM 1261 C CA . SER B 1 50 ? -12.172 9.844 6.672 1 95.5 50 SER B CA 1
ATOM 1262 C C . SER B 1 50 ? -11.914 11.086 7.508 1 95.5 50 SER B C 1
ATOM 1264 O O . SER B 1 50 ? -12.07 12.211 7.027 1 95.5 50 SER B O 1
ATOM 1266 N N . GLU B 1 51 ? -11.547 10.898 8.742 1 96.88 51 GLU B N 1
ATOM 1267 C CA . GLU B 1 51 ? -11.281 12.031 9.633 1 96.88 51 GLU B CA 1
ATOM 1268 C C . GLU B 1 51 ? -9.891 12.609 9.391 1 96.88 51 GLU B C 1
ATOM 1270 O O . GLU B 1 51 ? -9.57 13.695 9.875 1 96.88 51 GLU B O 1
ATOM 1275 N N . LEU B 1 52 ? -9.086 11.914 8.625 1 97.5 52 LEU B N 1
ATOM 1276 C CA . LEU B 1 52 ? -7.723 12.352 8.352 1 97.5 52 LEU B CA 1
ATOM 1277 C C . LEU B 1 52 ? -7.691 13.305 7.164 1 97.5 52 LEU B C 1
ATOM 1279 O O . LEU B 1 52 ? -8.367 13.078 6.16 1 97.5 52 LEU B O 1
ATOM 1283 N N . ARG B 1 53 ? -6.93 14.414 7.348 1 97.81 53 ARG B N 1
ATOM 1284 C CA . ARG B 1 53 ? -6.629 15.344 6.266 1 97.81 53 ARG B CA 1
ATOM 1285 C C . ARG B 1 53 ? -5.121 15.484 6.07 1 97.81 53 ARG B C 1
ATOM 1287 O O . ARG B 1 53 ? -4.379 15.656 7.035 1 97.81 53 ARG B O 1
ATOM 1294 N N . ILE B 1 54 ? -4.766 15.336 4.82 1 98.19 54 ILE B N 1
ATOM 1295 C CA . ILE B 1 54 ? -3.338 15.367 4.531 1 98.19 54 ILE B CA 1
ATOM 1296 C C . ILE B 1 54 ? -3.006 16.609 3.697 1 98.19 54 ILE B C 1
ATOM 1298 O O . ILE B 1 54 ? -3.689 16.891 2.713 1 98.19 54 ILE B O 1
ATOM 1302 N N . LEU B 1 55 ? -2.023 17.266 4.141 1 98.31 55 LEU B N 1
ATOM 1303 C CA . LEU B 1 55 ? -1.547 18.469 3.461 1 98.31 55 LEU B CA 1
ATOM 1304 C C . LEU B 1 55 ? -0.131 18.266 2.932 1 98.31 55 LEU B C 1
ATOM 1306 O O . LEU B 1 55 ? 0.72 17.703 3.621 1 98.31 55 LEU B O 1
ATOM 1310 N N . CYS B 1 56 ? 0.113 18.656 1.727 1 98.12 56 CYS B N 1
ATOM 1311 C CA . CYS B 1 56 ? 1.438 18.656 1.119 1 98.12 56 CYS B CA 1
ATOM 1312 C C . CYS B 1 56 ? 1.714 19.984 0.426 1 98.12 56 CYS B C 1
ATOM 1314 O O . CYS B 1 56 ? 0.913 20.438 -0.393 1 98.12 56 CYS B O 1
ATOM 1316 N N . ALA B 1 57 ? 2.811 20.609 0.826 1 97.25 57 ALA B N 1
ATOM 1317 C CA . ALA B 1 57 ? 3.209 21.891 0.247 1 97.25 57 ALA B CA 1
ATOM 1318 C C . ALA B 1 57 ? 2.102 22.938 0.397 1 97.25 57 ALA B C 1
ATOM 1320 O O . ALA B 1 57 ? 1.821 23.688 -0.536 1 97.25 57 ALA B O 1
ATOM 1321 N N . GLY B 1 58 ? 1.424 22.797 1.476 1 96.31 58 GLY B N 1
ATOM 1322 C CA . GLY B 1 58 ? 0.44 23.812 1.818 1 96.31 58 GLY B CA 1
ATOM 1323 C C . GLY B 1 58 ? -0.917 23.578 1.188 1 96.31 58 GLY B C 1
ATOM 1324 O O . GLY B 1 58 ? -1.796 24.438 1.236 1 96.31 58 GLY B O 1
ATOM 1325 N N . LYS B 1 59 ? -1.122 22.438 0.58 1 96.88 59 LYS B N 1
ATOM 1326 C CA . LYS B 1 59 ? -2.361 22.078 -0.107 1 96.88 59 LYS B CA 1
ATOM 1327 C C . LYS B 1 59 ? -2.957 20.797 0.46 1 96.88 59 LYS B C 1
ATOM 1329 O O . LYS B 1 59 ? -2.248 19.797 0.634 1 96.88 59 LYS B O 1
ATOM 1334 N N . PHE B 1 60 ? -4.281 20.875 0.742 1 97.69 60 PHE B N 1
ATOM 1335 C CA . PHE B 1 60 ? -4.957 19.641 1.111 1 97.69 60 PHE B CA 1
ATOM 1336 C C . PHE B 1 60 ? -5.066 18.703 -0.088 1 97.69 60 PHE B C 1
ATOM 1338 O O . PHE B 1 60 ? -5.43 19.141 -1.185 1 97.69 60 PHE B O 1
ATOM 1345 N N . LEU B 1 61 ? -4.832 17.484 0.176 1 98.25 61 LEU B N 1
ATOM 1346 C CA . LEU B 1 61 ? -4.859 16.5 -0.907 1 98.25 61 LEU B CA 1
ATOM 1347 C C . LEU B 1 61 ? -6.258 15.922 -1.075 1 98.25 61 LEU B C 1
ATOM 1349 O O . LEU B 1 61 ? -6.988 15.758 -0.096 1 98.25 61 LEU B O 1
ATOM 1353 N N . GLU B 1 62 ? -6.648 15.672 -2.34 1 98.06 62 GLU B N 1
ATOM 1354 C CA . GLU B 1 62 ? -7.984 15.18 -2.668 1 98.06 62 GLU B CA 1
ATOM 1355 C C . GLU B 1 62 ? -8.031 13.656 -2.664 1 98.06 62 GLU B C 1
ATOM 1357 O O . GLU B 1 62 ? -7.195 13.008 -3.289 1 98.06 62 GLU B O 1
ATOM 1362 N N . ASN B 1 63 ? -9.055 13.117 -2.117 1 97.38 63 ASN B N 1
ATOM 1363 C CA . ASN B 1 63 ? -9.188 11.68 -1.892 1 97.38 63 ASN B CA 1
ATOM 1364 C C . ASN B 1 63 ? -9.07 10.891 -3.193 1 97.38 63 ASN B C 1
ATOM 1366 O O . ASN B 1 63 ? -8.484 9.805 -3.217 1 97.38 63 ASN B O 1
ATOM 1370 N N . GLY B 1 64 ? -9.555 11.391 -4.27 1 97.25 64 GLY B N 1
ATOM 1371 C CA . GLY B 1 64 ? -9.672 10.648 -5.516 1 97.25 64 GLY B CA 1
ATOM 1372 C C . GLY B 1 64 ? -8.414 10.711 -6.363 1 97.25 64 GLY B C 1
ATOM 1373 O O . GLY B 1 64 ? -8.305 10 -7.367 1 97.25 64 GLY B O 1
ATOM 1374 N N . LYS B 1 65 ? -7.469 11.523 -5.977 1 98.12 65 LYS B N 1
ATOM 1375 C CA . LYS B 1 65 ? -6.219 11.656 -6.719 1 98.12 65 LYS B CA 1
ATOM 1376 C C . LYS B 1 65 ? -5.152 10.711 -6.188 1 98.12 65 LYS B C 1
ATOM 1378 O O . LYS B 1 65 ? -5.227 10.266 -5.039 1 98.12 65 LYS B O 1
ATOM 1383 N N . GLN B 1 66 ? -4.25 10.367 -7.027 1 98.19 66 GLN B N 1
ATOM 1384 C CA . GLN B 1 66 ? -3.152 9.484 -6.648 1 98.19 66 GLN B CA 1
ATOM 1385 C C . GLN B 1 66 ? -1.929 10.289 -6.215 1 98.19 66 GLN B C 1
ATOM 1387 O O . GLN B 1 66 ? -1.816 11.477 -6.523 1 98.19 66 GLN B O 1
ATOM 1392 N N . LEU B 1 67 ? -1.003 9.641 -5.516 1 97.56 67 LEU B N 1
ATOM 1393 C CA . LEU B 1 67 ? 0.227 10.273 -5.062 1 97.56 67 LEU B CA 1
ATOM 1394 C C . LEU B 1 67 ? 1.02 10.828 -6.242 1 97.56 67 LEU B C 1
ATOM 1396 O O . LEU B 1 67 ? 1.62 11.906 -6.141 1 97.56 67 LEU B O 1
ATOM 1400 N N . LYS B 1 68 ? 0.992 10.078 -7.344 1 97.31 68 LYS B N 1
ATOM 1401 C CA . LYS B 1 68 ? 1.757 10.516 -8.508 1 97.31 68 LYS B CA 1
ATOM 1402 C C . LYS B 1 68 ? 1.215 11.828 -9.07 1 97.31 68 LYS B C 1
ATOM 1404 O O . LYS B 1 68 ? 1.932 12.562 -9.75 1 97.31 68 LYS B O 1
ATOM 1409 N N . ASP B 1 69 ? -0.077 12.148 -8.82 1 98 69 ASP B N 1
ATOM 1410 C CA . ASP B 1 69 ? -0.681 13.398 -9.273 1 98 69 ASP B CA 1
ATOM 1411 C C . ASP B 1 69 ? -0.122 14.586 -8.5 1 98 69 ASP B C 1
ATOM 1413 O O . ASP B 1 69 ? -0.316 15.734 -8.891 1 98 69 ASP B O 1
ATOM 1417 N N . TYR B 1 70 ? 0.625 14.328 -7.434 1 98 70 TYR B N 1
ATOM 1418 C CA . TYR B 1 70 ? 1.153 15.375 -6.574 1 98 70 TYR B CA 1
ATOM 1419 C C . TYR B 1 70 ? 2.678 15.344 -6.543 1 98 70 TYR B C 1
ATOM 1421 O O . TYR B 1 70 ? 3.295 15.758 -5.562 1 98 70 TYR B O 1
ATOM 1429 N N . ARG B 1 71 ? 3.299 14.758 -7.559 1 97.19 71 ARG B N 1
ATOM 1430 C CA . ARG B 1 71 ? 4.75 14.602 -7.59 1 97.19 71 ARG B CA 1
ATOM 1431 C C . ARG B 1 71 ? 5.449 15.953 -7.469 1 97.19 71 ARG B C 1
ATOM 1433 O O . ARG B 1 71 ? 6.473 16.062 -6.789 1 97.19 71 ARG B O 1
ATOM 1440 N N . LYS B 1 72 ? 4.926 16.953 -8.164 1 97.19 72 LYS B N 1
ATOM 1441 C CA . LYS B 1 72 ? 5.52 18.281 -8.094 1 97.19 72 LYS B CA 1
ATOM 1442 C C . LYS B 1 72 ? 5.445 18.844 -6.676 1 97.19 72 LYS B C 1
ATOM 1444 O O . LYS B 1 72 ? 6.434 19.375 -6.156 1 97.19 72 LYS B O 1
ATOM 1449 N N . GLU B 1 73 ? 4.234 18.719 -6.059 1 97.5 73 GLU B N 1
ATOM 1450 C CA . GLU B 1 73 ? 4.055 19.172 -4.68 1 97.5 73 GLU B CA 1
ATOM 1451 C C . GLU B 1 73 ? 5 18.438 -3.732 1 97.5 73 GLU B C 1
ATOM 1453 O O . GLU B 1 73 ? 5.445 19.016 -2.732 1 97.5 73 GLU B O 1
ATOM 1458 N N . MET B 1 74 ? 5.352 17.25 -4.109 1 97.31 74 MET B N 1
ATOM 1459 C CA . MET B 1 74 ? 6.223 16.422 -3.279 1 97.31 74 MET B CA 1
ATOM 1460 C C . MET B 1 74 ? 7.691 16.703 -3.578 1 97.31 74 MET B C 1
ATOM 1462 O O . MET B 1 74 ? 8.578 16.141 -2.936 1 97.31 74 MET B O 1
ATOM 1466 N N . GLY B 1 75 ? 8.023 17.531 -4.566 1 96.94 75 GLY B N 1
ATOM 1467 C CA . GLY B 1 75 ? 9.391 17.891 -4.926 1 96.94 75 GLY B CA 1
ATOM 1468 C C . GLY B 1 75 ? 10.031 16.906 -5.879 1 96.94 75 GLY B C 1
ATOM 1469 O O . GLY B 1 75 ? 11.25 16.688 -5.828 1 96.94 75 GLY B O 1
ATOM 1470 N N . ASP B 1 76 ? 9.203 16.156 -6.629 1 97.31 76 ASP B N 1
ATOM 1471 C CA . ASP B 1 76 ? 9.664 15.18 -7.613 1 97.31 76 ASP B CA 1
ATOM 1472 C C . ASP B 1 76 ? 10.625 14.18 -6.984 1 97.31 76 ASP B C 1
ATOM 1474 O O . ASP B 1 76 ? 11.766 14.039 -7.43 1 97.31 76 ASP B O 1
ATOM 1478 N N . PRO B 1 77 ? 10.148 13.484 -6.012 1 96.62 77 PRO B N 1
ATOM 1479 C CA . PRO B 1 77 ? 11.023 12.586 -5.258 1 96.62 77 PRO B CA 1
ATOM 1480 C C . PRO B 1 77 ? 11.523 11.414 -6.094 1 96.62 77 PRO B C 1
ATOM 1482 O O . PRO B 1 77 ? 10.789 10.891 -6.938 1 96.62 77 PRO B O 1
ATOM 1485 N N . ASP B 1 78 ? 12.766 10.992 -5.793 1 94.88 78 ASP B N 1
ATOM 1486 C CA . ASP B 1 78 ? 13.32 9.773 -6.367 1 94.88 78 ASP B CA 1
ATOM 1487 C C . ASP B 1 78 ? 12.805 8.539 -5.633 1 94.88 78 ASP B C 1
ATOM 1489 O O . ASP B 1 78 ? 12.211 8.648 -4.562 1 94.88 78 ASP B O 1
ATOM 1493 N N . ALA B 1 79 ? 13.031 7.387 -6.344 1 90.5 79 ALA B N 1
ATOM 1494 C CA . ALA B 1 79 ? 12.703 6.129 -5.676 1 90.5 79 ALA B CA 1
ATOM 1495 C C . ALA B 1 79 ? 13.414 6.02 -4.332 1 90.5 79 ALA B C 1
ATOM 1497 O O . ALA B 1 79 ? 14.602 6.352 -4.223 1 90.5 79 ALA B O 1
ATOM 1498 N N . GLY B 1 80 ? 12.586 5.652 -3.367 1 93 80 GLY B N 1
ATOM 1499 C CA . GLY B 1 80 ? 13.188 5.441 -2.059 1 93 80 GLY B CA 1
ATOM 1500 C C . GLY B 1 80 ? 13.242 6.699 -1.217 1 93 80 GLY B C 1
ATOM 1501 O O . GLY B 1 80 ? 13.539 6.645 -0.022 1 93 80 GLY B O 1
ATOM 1502 N N . ALA B 1 81 ? 12.992 7.863 -1.756 1 96.44 81 ALA B N 1
ATOM 1503 C CA . ALA B 1 81 ? 13.062 9.125 -1.023 1 96.44 81 ALA B CA 1
ATOM 1504 C C . ALA B 1 81 ? 12 9.18 0.073 1 96.44 81 ALA B C 1
ATOM 1506 O O . ALA B 1 81 ? 10.93 8.57 -0.057 1 96.44 81 ALA B O 1
ATOM 1507 N N . VAL B 1 82 ? 12.305 9.875 1.176 1 97.31 82 VAL B N 1
ATOM 1508 C CA . VAL B 1 82 ? 11.344 10.125 2.244 1 97.31 82 VAL B CA 1
ATOM 1509 C C . VAL B 1 82 ? 10.625 11.445 1.997 1 97.31 82 VAL B C 1
ATOM 1511 O O . VAL B 1 82 ? 11.266 12.492 1.88 1 97.31 82 VAL B O 1
ATOM 1514 N N . VAL B 1 83 ? 9.406 11.383 1.77 1 97.88 83 VAL B N 1
ATOM 1515 C CA . VAL B 1 83 ? 8.57 12.57 1.602 1 97.88 83 VAL B CA 1
ATOM 1516 C C . VAL B 1 83 ? 7.766 12.82 2.875 1 97.88 83 VAL B C 1
ATOM 1518 O O . VAL B 1 83 ? 7.09 11.922 3.379 1 97.88 83 VAL B O 1
ATOM 1521 N N . THR B 1 84 ? 7.852 14.008 3.412 1 97.94 84 THR B N 1
ATOM 1522 C CA . THR B 1 84 ? 7.109 14.367 4.617 1 97.94 84 THR B CA 1
ATOM 1523 C C . THR B 1 84 ? 5.871 15.188 4.27 1 97.94 84 THR B C 1
ATOM 1525 O O . THR B 1 84 ? 5.957 16.156 3.52 1 97.94 84 THR B O 1
ATOM 1528 N N . MET B 1 85 ? 4.746 14.758 4.723 1 98.38 85 MET B N 1
ATOM 1529 C CA . MET B 1 85 ? 3.479 15.477 4.609 1 98.38 85 MET B CA 1
ATOM 1530 C C . MET B 1 85 ? 2.863 15.719 5.984 1 98.38 85 MET B C 1
ATOM 1532 O O . MET B 1 85 ? 3.221 15.047 6.953 1 98.38 85 MET B O 1
ATOM 1536 N N . HIS B 1 86 ? 1.975 16.766 6.012 1 98.12 86 HIS B N 1
ATOM 1537 C CA . HIS B 1 86 ? 1.277 17.062 7.262 1 98.12 86 HIS B CA 1
ATOM 1538 C C . HIS B 1 86 ? -0.051 16.312 7.332 1 98.12 86 HIS B C 1
ATOM 1540 O O . HIS B 1 86 ? -0.738 16.156 6.32 1 98.12 86 HIS B O 1
ATOM 1546 N N . VAL B 1 87 ? -0.365 15.852 8.539 1 98.31 87 VAL B N 1
ATOM 1547 C CA . VAL B 1 87 ? -1.646 15.18 8.734 1 98.31 87 VAL B CA 1
ATOM 1548 C C . VAL B 1 87 ? -2.375 15.797 9.922 1 98.31 87 VAL B C 1
ATOM 1550 O O . VAL B 1 87 ? -1.756 16.125 10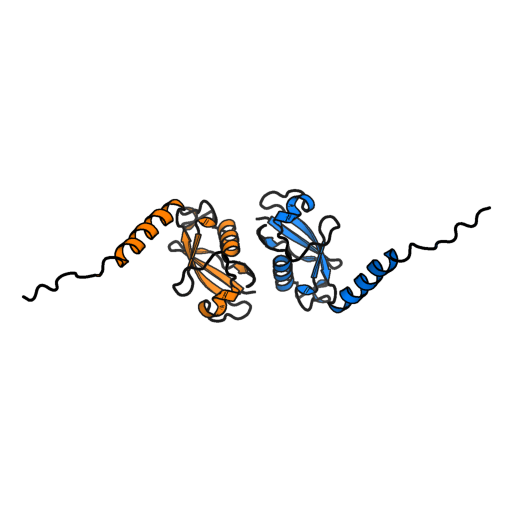.938 1 98.31 87 VAL B O 1
ATOM 1553 N N . LEU B 1 88 ? -3.662 15.945 9.742 1 96.5 88 LEU B N 1
ATOM 1554 C CA . LEU B 1 88 ? -4.543 16.438 10.797 1 96.5 88 LEU B CA 1
ATOM 1555 C C . LEU B 1 88 ? -5.727 15.5 11 1 96.5 88 LEU B C 1
ATOM 1557 O O . LEU B 1 88 ? -6.141 14.805 10.062 1 96.5 88 LEU B O 1
ATOM 1561 N N . VAL B 1 89 ? -6.18 15.422 12.211 1 96.56 89 VAL B N 1
ATOM 1562 C CA . VAL B 1 89 ? -7.406 14.695 12.523 1 96.56 89 VAL B CA 1
ATOM 1563 C C . VAL B 1 89 ? -8.562 15.688 12.664 1 96.56 89 VAL B C 1
ATOM 1565 O O . VAL B 1 89 ? -8.516 16.594 13.484 1 96.56 89 VAL B O 1
ATOM 1568 N N . ARG B 1 90 ? -9.484 15.578 11.766 1 89.88 90 ARG B N 1
ATOM 1569 C CA . ARG B 1 90 ? -10.648 16.453 11.812 1 89.88 90 ARG B CA 1
ATOM 1570 C C . ARG B 1 90 ? -11.938 15.641 11.93 1 89.88 90 ARG B C 1
ATOM 1572 O O . ARG B 1 90 ? -12.227 14.805 11.078 1 89.88 90 ARG B O 1
ATOM 1579 N N . PRO B 1 91 ? -12.656 15.906 13.109 1 77.75 91 PRO B N 1
ATOM 1580 C CA . PRO B 1 91 ? -13.922 15.18 13.258 1 77.75 91 PRO B CA 1
ATOM 1581 C C . PRO B 1 91 ? -14.906 15.484 12.125 1 77.75 91 PRO B C 1
ATOM 1583 O O . PRO B 1 91 ? -14.875 16.578 11.555 1 77.75 91 PRO B O 1
ATOM 1586 N N . ALA B 1 92 ? -15.5 14.398 11.555 1 62.44 92 ALA B N 1
ATOM 1587 C CA . ALA B 1 92 ? -16.484 14.523 10.477 1 62.44 92 ALA B CA 1
ATOM 1588 C C . ALA B 1 92 ? -17.422 15.695 10.734 1 62.44 92 ALA B C 1
ATOM 1590 O O . ALA B 1 92 ? -17.859 16.375 9.797 1 62.44 92 ALA B O 1
ATOM 1591 N N . ALA B 1 93 ? -17.812 15.953 11.812 1 55.53 93 ALA B N 1
ATOM 1592 C CA . ALA B 1 93 ? -18.781 17 12.133 1 55.53 93 ALA B CA 1
ATOM 1593 C C . ALA B 1 93 ? -18.172 18.391 11.93 1 55.53 93 ALA B C 1
ATOM 1595 O O . ALA B 1 93 ? -18.891 19.359 11.688 1 55.53 93 ALA B O 1
ATOM 1596 N N . ALA B 1 94 ? -16.969 18.453 11.891 1 51.88 94 ALA B N 1
ATOM 1597 C CA . ALA B 1 94 ? -16.344 19.781 11.852 1 51.88 94 ALA B CA 1
ATOM 1598 C C . ALA B 1 94 ? -16.391 20.359 10.445 1 51.88 94 ALA B C 1
ATOM 1600 O O . ALA B 1 94 ? -16.438 21.578 10.273 1 51.88 94 ALA B O 1
ATOM 1601 N N . GLY B 1 95 ? -16.344 19.609 9.398 1 45.5 95 GLY B N 1
ATOM 1602 C CA . GLY B 1 95 ? -16.344 20.141 8.047 1 45.5 95 GLY B CA 1
ATOM 1603 C C . GLY B 1 95 ? -17.594 20.906 7.703 1 45.5 95 GLY B C 1
ATOM 1604 O O . GLY B 1 95 ? -17.688 21.531 6.645 1 45.5 95 GLY B O 1
ATOM 1605 N N . LYS B 1 96 ? -18.688 20.391 8.156 1 43.28 96 LYS B N 1
ATOM 1606 C CA . LYS B 1 96 ? -19.906 21.125 7.836 1 43.28 96 LYS B CA 1
ATOM 1607 C C . LYS B 1 96 ? -19.875 22.547 8.398 1 43.28 96 LYS B C 1
ATOM 1609 O O . LYS B 1 96 ? -20.547 23.438 7.902 1 43.28 96 LYS B O 1
ATOM 1614 N N . ALA B 1 97 ? -19.109 22.688 9.352 1 37.66 97 ALA B N 1
ATOM 1615 C CA . ALA B 1 97 ? -19.25 24.016 9.945 1 37.66 97 ALA B CA 1
ATOM 1616 C C . ALA B 1 97 ? -18.391 25.047 9.219 1 37.66 97 ALA B C 1
ATOM 1618 O O . ALA B 1 97 ? -18.734 26.219 9.141 1 37.66 97 ALA B O 1
ATOM 1619 N N . ALA B 1 98 ? -17.219 24.688 8.695 1 41.06 98 ALA B N 1
ATOM 1620 C CA . ALA B 1 98 ? -16.359 25.75 8.172 1 41.06 98 ALA B CA 1
ATOM 1621 C C . ALA B 1 98 ? -16.766 26.141 6.758 1 41.06 98 ALA B C 1
ATOM 1623 O O . ALA B 1 98 ? -16.484 27.25 6.309 1 41.06 98 ALA B O 1
ATOM 1624 N N . ALA B 1 99 ? -17.297 25.281 5.957 1 37.62 99 ALA B N 1
ATOM 1625 C CA . ALA B 1 99 ? -17.562 25.625 4.559 1 37.62 99 ALA B CA 1
ATOM 1626 C C . ALA B 1 99 ? -18.812 26.5 4.43 1 37.62 99 ALA B C 1
ATOM 1628 O O . ALA B 1 99 ? -19.141 26.969 3.338 1 37.62 99 ALA B O 1
ATOM 1629 N N . LYS B 1 100 ? -19.75 26.516 5.324 1 35.94 100 LYS B N 1
ATOM 1630 C CA . LYS B 1 100 ? -20.969 27.297 5.137 1 35.94 100 LYS B CA 1
ATOM 1631 C C . LYS B 1 100 ? -20.672 28.781 5.039 1 35.94 100 LYS B C 1
ATOM 1633 O O . LYS B 1 100 ? -21.5 29.562 4.543 1 35.94 100 LYS B O 1
ATOM 1638 N N . ASP B 1 101 ? -19.672 29.328 5.723 1 33.69 101 ASP B N 1
ATOM 1639 C CA . ASP B 1 101 ? -19.719 30.781 5.863 1 33.69 101 ASP B CA 1
ATOM 1640 C C . ASP B 1 101 ? -19.078 31.453 4.652 1 33.69 101 ASP B C 1
ATOM 1642 O O . ASP B 1 101 ? -19.188 32.688 4.492 1 33.69 101 ASP B O 1
ATOM 1646 N N . ALA B 1 102 ? -18.172 30.734 3.875 1 34.5 102 ALA B N 1
ATOM 1647 C CA . ALA B 1 102 ? -17.406 31.547 2.93 1 34.5 102 ALA B CA 1
ATOM 1648 C C . ALA B 1 102 ? -18.234 31.859 1.686 1 34.5 102 ALA B C 1
ATOM 1650 O O . ALA B 1 102 ? -17.984 32.844 1.003 1 34.5 102 ALA B O 1
ATOM 1651 N N . ASP B 1 103 ? -19.156 30.984 1.381 1 35.31 103 ASP B N 1
ATOM 1652 C CA . ASP B 1 103 ? -19.734 31.156 0.049 1 35.31 103 ASP B CA 1
ATOM 1653 C C . ASP B 1 103 ? -20.734 32.312 0.026 1 35.31 103 ASP B C 1
ATOM 1655 O O . ASP B 1 103 ? -21.25 32.656 -1.034 1 35.31 103 ASP B O 1
ATOM 1659 N N . ASP B 1 104 ? -21.281 32.625 1.204 1 34.03 104 ASP B N 1
ATOM 1660 C CA . ASP B 1 104 ? -22.391 33.562 1.104 1 34.03 104 ASP B CA 1
ATOM 1661 C C . ASP B 1 104 ? -21.875 34.969 0.869 1 34.03 104 ASP B C 1
ATOM 1663 O O . ASP B 1 104 ? -22.672 35.938 0.799 1 34.03 104 ASP B O 1
ATOM 1667 N N . ALA B 1 105 ? -20.578 35.25 1.251 1 32.09 105 ALA B N 1
ATOM 1668 C CA . ALA B 1 105 ? -20.219 36.656 1.329 1 32.09 105 ALA B CA 1
ATOM 1669 C C . ALA B 1 105 ? -20.094 37.281 -0.064 1 32.09 105 ALA B C 1
ATOM 1671 O O . ALA B 1 105 ? -19.938 38.469 -0.202 1 32.09 105 ALA B O 1
ATOM 1672 N N . ALA B 1 106 ? -19.875 36.406 -1.075 1 30.66 106 ALA B N 1
ATOM 1673 C CA . ALA B 1 106 ? -19.344 37.094 -2.246 1 30.66 106 ALA B CA 1
ATOM 1674 C C . ALA B 1 106 ? -20.453 37.844 -2.979 1 30.66 106 ALA B C 1
ATOM 1676 O O . ALA B 1 106 ? -20.219 38.406 -4.047 1 30.66 106 ALA B O 1
ATOM 1677 N N . LYS B 1 107 ? -21.625 37.438 -2.662 1 33.41 107 LYS B N 1
ATOM 1678 C CA . LYS B 1 107 ? -22.516 38.062 -3.646 1 33.41 107 LYS B CA 1
ATOM 1679 C C . LYS B 1 107 ? -22.531 39.562 -3.471 1 33.41 107 LYS B C 1
ATOM 1681 O O . LYS B 1 107 ? -23.188 40.281 -4.246 1 33.41 107 LYS B O 1
ATOM 1686 N N . GLN B 1 108 ? -22.438 39.969 -2.166 1 31.08 108 GLN B N 1
ATOM 1687 C CA . GLN B 1 108 ? -23.062 41.281 -1.912 1 31.08 108 GLN B CA 1
ATOM 1688 C C . GLN B 1 108 ? -22.141 42.406 -2.365 1 31.08 108 GLN B C 1
ATOM 1690 O O . GLN B 1 108 ? -22.141 43.469 -1.762 1 31.08 108 GLN B O 1
ATOM 1695 N N . LYS B 1 109 ? -21.047 42.219 -3.02 1 29.59 109 LYS B N 1
ATOM 1696 C CA . LYS B 1 109 ? -20.156 43.406 -3.061 1 29.59 109 LYS B CA 1
ATOM 1697 C C . LYS B 1 109 ? -20.812 44.562 -3.811 1 29.59 109 LYS B C 1
ATOM 1699 O O . LYS B 1 109 ? -20.391 44.906 -4.922 1 29.59 109 LYS B O 1
ATOM 1704 N N . SER B 1 110 ? -22.062 44.5 -4.168 1 32.31 110 SER B N 1
ATOM 1705 C CA . SER B 1 110 ? -22.234 45.719 -4.957 1 32.31 110 SER B CA 1
ATOM 1706 C C . SER B 1 110 ? -21.734 46.938 -4.199 1 32.31 110 SER B C 1
ATOM 1708 O O . SER B 1 110 ? -20.859 47.656 -4.684 1 32.31 110 SER B O 1
ATOM 1710 N N . GLY B 1 111 ? -22.609 47.938 -3.863 1 31 111 GLY B N 1
ATOM 1711 C CA . GLY B 1 111 ? -22.625 49.375 -3.801 1 31 111 GLY B CA 1
ATOM 1712 C C . GLY B 1 111 ? -21.969 49.938 -2.549 1 31 111 GLY B C 1
ATOM 1713 O O . GLY B 1 111 ? -22.125 51.125 -2.229 1 31 111 GLY B O 1
ATOM 1714 N N . CYS B 1 112 ? -21.25 49.188 -1.662 1 31.42 112 CYS B N 1
ATOM 1715 C CA . CYS B 1 112 ? -21.109 49.781 -0.335 1 31.42 112 CYS B CA 1
ATOM 1716 C C . CYS B 1 112 ? -20.391 51.125 -0.409 1 31.42 112 CYS B C 1
ATOM 1718 O O . CYS B 1 112 ? -19.406 51.281 -1.121 1 31.42 112 CYS B O 1
ATOM 1720 N N . GLY B 1 113 ? -21.047 52.312 -0.138 1 32.94 113 GLY B N 1
ATOM 1721 C CA . GLY B 1 113 ? -21.016 53.75 -0.039 1 32.94 113 GLY B CA 1
ATOM 1722 C C . GLY B 1 113 ? -19.781 54.312 0.647 1 32.94 113 GLY B C 1
ATOM 1723 O O . GLY B 1 113 ? -19.531 54 1.816 1 32.94 113 GLY B O 1
ATOM 1724 N N . CYS B 1 114 ? -18.594 54.344 -0.111 1 34.91 114 CYS B N 1
ATOM 1725 C CA . CYS B 1 114 ? -17.406 55.094 0.292 1 34.91 114 CYS B CA 1
ATOM 1726 C C . CYS B 1 114 ? -17.75 56.5 0.717 1 34.91 114 CYS B C 1
ATOM 1728 O O . CYS B 1 114 ? -18.25 57.281 -0.083 1 34.91 114 CYS B O 1
ATOM 1730 N N . VAL B 1 115 ? -18.391 56.656 1.836 1 32 115 VAL B N 1
ATOM 1731 C CA . VAL B 1 115 ? -18.734 57.938 2.41 1 32 115 VAL B CA 1
ATOM 1732 C C . VAL B 1 115 ? -17.5 58.844 2.455 1 32 115 VAL B C 1
ATOM 1734 O O . VAL B 1 115 ? -16.453 58.438 2.953 1 32 115 VAL B O 1
ATOM 1737 N N . ILE B 1 116 ? -17.281 59.781 1.357 1 32.5 116 ILE B N 1
ATOM 1738 C CA . ILE B 1 116 ? -16.391 60.938 1.251 1 32.5 116 ILE B CA 1
ATOM 1739 C C . ILE B 1 116 ? -16.484 61.781 2.516 1 32.5 116 ILE B C 1
ATOM 1741 O O . ILE B 1 116 ? -17.578 62.219 2.891 1 32.5 116 ILE B O 1
ATOM 1745 N N . CYS B 1 117 ? -15.492 61.438 3.422 1 26.5 117 CYS B N 1
ATOM 1746 C CA . CYS B 1 117 ? -15.297 62.406 4.488 1 26.5 117 CYS B CA 1
ATOM 1747 C C . CYS B 1 117 ? -14.867 63.75 3.922 1 26.5 117 CYS B C 1
ATOM 1749 O O . CYS B 1 117 ? -14.102 63.812 2.963 1 26.5 117 CYS B O 1
#

Nearest PDB structures (foldseek):
  8wqe-assembly1_F  TM=7.738E-01  e=1.557E-03  Homo sapiens
  7shl-assembly1_B  TM=7.949E-01  e=3.446E-03  Xenopus laevis
  8cx2-assembly1_I  TM=7.514E-01  e=2.168E-03  Homo sapiens
  7khh-assembly1_A  TM=7.196E-01  e=1.557E-03  Homo sapiens
  8sh2-assembly1_G  TM=7.529E-01  e=3.682E-03  Homo sapiens